Protein AF-A0A9D4Z061-F1 (afdb_monomer)

Foldseek 3Di:
DDPVPDDPLLLVLLVVQVVCVVVVNHDDLQVSLQVSQVVVQVVVCVVVVHDDDRDRDDDPRSVVVSVSSVVSNVVVCVVCVVPPDDDALVVLLVVVCVVQVADPQLSVQLVVLLVLCVVPPPCECHPLQNSNLSSVLSSVVSCVVVVHDGPDPVVCVVVVDDPVSNVSSNVSSCVSVVD

InterPro domains:
  IPR006671 Cyclin, N-terminal [PF00134] (10-84)
  IPR036915 Cyclin-like superfamily [SSF47954] (10-85)
  IPR036915 Cyclin-like superfamily [SSF47954] (88-176)
  IPR043198 Cyclin/Cyclin-like subunit Ssn8 [PTHR10026] (10-176)

Solvent-accessible surface area (backbone atoms only — not comparable to full-atom values): 10161 Å² total; per-residue (Å²): 133,69,85,80,80,53,58,68,70,58,46,50,51,25,50,52,58,49,48,23,52,75,71,72,58,62,70,56,70,69,58,54,53,39,51,51,50,36,51,53,39,52,52,49,20,67,75,66,78,43,95,62,80,68,73,78,71,56,72,70,62,33,54,51,53,52,54,48,47,56,52,47,36,54,51,48,40,60,74,46,71,70,62,78,88,73,82,58,28,65,62,44,31,57,51,49,36,66,75,54,68,56,51,73,67,18,49,51,47,13,51,51,51,46,56,50,31,72,75,71,38,89,49,53,75,36,92,73,22,37,32,61,52,45,20,51,24,26,41,52,51,16,22,53,77,63,73,46,84,66,74,58,85,68,54,55,48,82,75,74,46,51,70,64,51,42,49,55,38,36,49,59,57,33,57,74,72,76,100

Sequence (179 aa):
MKTADLAPDRLASACIFLACKVEEAAVRTNDMLNAVATHSALLQARLSSSSCTPSLLVGDTYQACKRQLIQDEQLLLRHLHFDLAVDQAHRHLYALARCWGVTCEALRVAVCLLNDAVCYCPAYGGTAMPPATAAAAALHIGAQLCKQTVQPWGWWRATGIADESMRSSCSALLELIGA

Mean predicted aligned error: 5.75 Å

Organism: Chlorella vulgaris (NCBI:txid3077)

Radius of gyration: 20.33 Å; Cα contacts (8 Å, |Δi|>4): 169; chains: 1; bounding box: 45×40×57 Å

pLDDT: mean 90.48, std 9.2, range [43.22, 97.38]

Structure (mmCIF, N/CA/C/O backbone):
data_AF-A0A9D4Z061-F1
#
_entry.id   AF-A0A9D4Z061-F1
#
loop_
_atom_site.group_PDB
_atom_site.id
_atom_site.type_symbol
_atom_site.label_atom_id
_atom_site.label_alt_id
_atom_site.label_comp_id
_atom_site.label_asym_id
_atom_site.label_entity_id
_atom_site.label_seq_id
_atom_site.pdbx_PDB_ins_code
_atom_site.Cartn_x
_atom_site.Cartn_y
_atom_site.Cartn_z
_atom_site.occupancy
_atom_site.B_iso_or_equiv
_atom_site.auth_seq_id
_atom_site.auth_comp_id
_atom_site.auth_asym_id
_atom_site.auth_atom_id
_atom_site.pdbx_PDB_model_num
ATOM 1 N N . MET A 1 1 ? -25.194 -7.492 2.673 1.00 45.00 1 MET A N 1
ATOM 2 C CA . MET A 1 1 ? -24.895 -6.420 3.648 1.00 45.00 1 MET A CA 1
ATOM 3 C C . MET A 1 1 ? -23.805 -5.567 3.039 1.00 45.00 1 MET A C 1
ATOM 5 O O . MET A 1 1 ? -22.858 -6.135 2.517 1.00 45.00 1 MET A O 1
ATOM 9 N N . LYS A 1 2 ? -23.998 -4.249 2.964 1.00 43.22 2 LYS A N 1
ATOM 10 C CA . LYS A 1 2 ? -23.012 -3.343 2.368 1.00 43.22 2 LYS A CA 1
ATOM 11 C C . LYS A 1 2 ? -21.880 -3.158 3.383 1.00 43.22 2 LYS A C 1
ATOM 13 O O . LYS A 1 2 ? -22.159 -2.967 4.558 1.00 43.22 2 LYS A O 1
ATOM 18 N N . THR A 1 3 ? -20.633 -3.091 2.932 1.00 50.31 3 THR A N 1
ATOM 19 C CA . THR A 1 3 ? -19.475 -2.585 3.702 1.00 50.31 3 THR A CA 1
ATOM 20 C C . THR A 1 3 ? -19.675 -1.157 4.254 1.00 50.31 3 THR A C 1
ATOM 22 O O . THR A 1 3 ? -18.825 -0.648 4.974 1.00 50.31 3 THR A O 1
ATOM 25 N N . ALA A 1 4 ? -20.819 -0.532 3.953 1.00 51.38 4 ALA A N 1
ATOM 26 C CA . ALA A 1 4 ? -21.267 0.783 4.390 1.00 51.38 4 ALA A CA 1
ATOM 27 C C . ALA A 1 4 ? -21.648 0.902 5.883 1.00 51.38 4 ALA A C 1
ATOM 29 O O . ALA A 1 4 ? -21.919 2.014 6.322 1.00 51.38 4 ALA A O 1
ATOM 30 N N . ASP A 1 5 ? -21.669 -0.185 6.664 1.00 65.06 5 ASP A N 1
ATOM 31 C CA . ASP A 1 5 ? -22.109 -0.126 8.074 1.00 65.06 5 ASP A CA 1
ATOM 32 C C . ASP A 1 5 ? -20.965 0.114 9.085 1.00 65.06 5 ASP A C 1
ATOM 34 O O . ASP A 1 5 ? -21.213 0.317 10.277 1.00 65.06 5 ASP A O 1
ATOM 38 N N . LEU A 1 6 ? -19.703 0.108 8.641 1.00 73.06 6 LEU A N 1
ATOM 39 C CA . LEU A 1 6 ? -18.536 0.349 9.495 1.00 73.06 6 LEU A CA 1
ATOM 40 C C . LEU A 1 6 ? -18.013 1.773 9.290 1.00 73.06 6 LEU A C 1
ATOM 42 O O . LEU A 1 6 ? -17.691 2.172 8.173 1.00 73.06 6 LEU A O 1
ATOM 46 N N . ALA A 1 7 ? -17.885 2.532 10.381 1.00 84.62 7 ALA A N 1
ATOM 47 C CA . ALA A 1 7 ? -17.191 3.818 10.353 1.00 84.62 7 ALA A CA 1
ATOM 48 C C . ALA A 1 7 ? -15.753 3.632 9.817 1.00 84.62 7 ALA A C 1
ATOM 50 O O . ALA A 1 7 ? -15.123 2.624 10.158 1.00 84.62 7 ALA A O 1
ATOM 51 N N . PRO A 1 8 ? -15.208 4.577 9.028 1.00 85.81 8 PRO A N 1
ATOM 52 C CA . PRO A 1 8 ? -13.918 4.409 8.350 1.00 85.81 8 PRO A CA 1
ATOM 53 C C . PRO A 1 8 ? -12.776 4.070 9.318 1.00 85.81 8 PRO A C 1
ATOM 55 O O . PRO A 1 8 ? -11.999 3.160 9.047 1.00 85.81 8 PRO A O 1
ATOM 58 N N . ASP A 1 9 ? -12.739 4.695 10.497 1.00 85.94 9 ASP A N 1
ATOM 59 C CA . ASP A 1 9 ? -11.721 4.428 11.525 1.00 85.94 9 ASP A CA 1
ATOM 60 C C . ASP A 1 9 ? -11.820 3.005 12.103 1.00 85.94 9 ASP A C 1
ATOM 62 O O . ASP A 1 9 ? -10.817 2.350 12.406 1.00 85.94 9 ASP A O 1
ATOM 66 N N . ARG A 1 10 ? -13.047 2.490 12.240 1.00 89.44 10 ARG A N 1
ATOM 67 C CA . ARG A 1 10 ? -13.299 1.118 12.699 1.00 89.44 10 ARG A CA 1
ATOM 68 C C . ARG A 1 10 ? -12.903 0.101 11.641 1.00 89.44 10 ARG A C 1
ATOM 70 O O . ARG A 1 10 ? -12.273 -0.899 11.970 1.00 89.44 10 ARG A O 1
ATOM 77 N N . LEU A 1 11 ? -13.212 0.381 10.378 1.00 91.94 11 LEU A N 1
ATOM 78 C CA . LEU A 1 11 ? -12.780 -0.461 9.270 1.00 91.94 11 LEU A CA 1
ATOM 79 C C . LEU A 1 11 ? -11.250 -0.485 9.175 1.00 91.94 11 LEU A C 1
ATOM 81 O O . LEU A 1 11 ? -10.664 -1.561 9.140 1.00 91.94 11 LEU A O 1
ATOM 85 N N . ALA A 1 12 ? -10.601 0.681 9.214 1.00 91.31 12 ALA A N 1
ATOM 86 C CA . ALA A 1 12 ? -9.146 0.793 9.166 1.00 91.31 12 ALA A CA 1
ATOM 87 C C . ALA A 1 12 ? -8.476 0.044 10.327 1.00 91.31 12 ALA A C 1
ATOM 89 O O . ALA A 1 12 ? -7.561 -0.745 10.102 1.00 91.31 12 ALA A O 1
ATOM 90 N N . SER A 1 13 ? -8.959 0.226 11.561 1.00 93.25 13 SER A N 1
ATOM 91 C CA . SER A 1 13 ? -8.411 -0.486 12.722 1.00 93.25 13 SER A CA 1
ATOM 92 C C . SER A 1 13 ? -8.588 -2.004 12.634 1.00 93.25 13 SER A C 1
ATOM 94 O O . SER A 1 13 ? -7.642 -2.733 12.930 1.00 93.25 13 SER A O 1
ATOM 96 N N . ALA A 1 14 ? -9.744 -2.492 12.172 1.00 95.12 14 ALA A N 1
ATOM 97 C CA . ALA A 1 14 ? -9.968 -3.917 11.939 1.00 95.12 14 ALA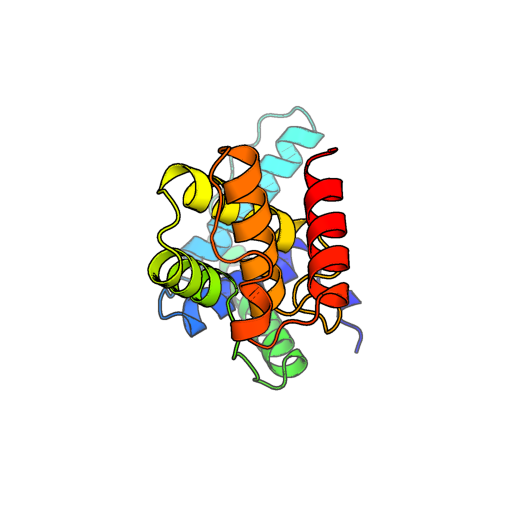 A CA 1
ATOM 98 C C . ALA A 1 14 ? -9.054 -4.471 10.831 1.00 95.12 14 ALA A C 1
ATOM 100 O O . ALA A 1 14 ? -8.458 -5.531 11.018 1.00 95.12 14 ALA A O 1
ATOM 101 N N . CYS A 1 15 ? -8.884 -3.741 9.721 1.00 94.81 15 CYS A N 1
ATOM 102 C CA . CYS A 1 15 ? -7.976 -4.110 8.633 1.00 94.81 15 CYS A CA 1
ATOM 103 C C . CYS A 1 15 ? -6.521 -4.195 9.103 1.00 94.81 15 CYS A C 1
ATOM 105 O O . CYS A 1 15 ? -5.868 -5.201 8.849 1.00 94.81 15 CYS A O 1
ATOM 107 N N . ILE A 1 16 ? -6.017 -3.185 9.824 1.00 94.88 16 ILE A N 1
ATOM 108 C CA . ILE A 1 16 ? -4.639 -3.189 10.340 1.00 94.88 16 ILE A CA 1
ATOM 109 C C . ILE A 1 16 ? -4.463 -4.318 11.360 1.00 94.88 16 ILE A C 1
ATOM 111 O O . ILE A 1 16 ? -3.488 -5.062 11.295 1.00 94.88 16 ILE A O 1
ATOM 115 N N . PHE A 1 17 ? -5.412 -4.488 12.286 1.00 96.00 17 PHE A N 1
ATOM 116 C CA . PHE A 1 17 ? -5.342 -5.544 13.296 1.00 96.00 17 PHE A CA 1
ATOM 117 C C . PHE A 1 17 ? -5.315 -6.944 12.671 1.00 96.00 17 PHE A C 1
ATOM 119 O O . PHE A 1 17 ? -4.522 -7.784 13.100 1.00 96.00 17 PHE A O 1
ATOM 126 N N . LEU A 1 18 ? -6.137 -7.180 11.645 1.00 95.75 18 LEU A N 1
ATOM 127 C CA . LEU A 1 18 ? -6.145 -8.431 10.896 1.00 95.75 18 LEU A CA 1
ATOM 128 C C . LEU A 1 18 ? -4.854 -8.613 10.084 1.00 95.75 18 LEU A C 1
ATOM 130 O O . LEU A 1 18 ? -4.237 -9.670 10.175 1.00 95.75 18 LEU A O 1
ATOM 134 N N . ALA A 1 19 ? -4.407 -7.589 9.352 1.00 95.06 19 ALA A N 1
ATOM 135 C CA . ALA A 1 19 ? -3.179 -7.636 8.556 1.00 95.06 19 ALA A CA 1
ATOM 136 C C . ALA A 1 19 ? -1.956 -7.978 9.419 1.00 95.06 19 ALA A C 1
ATOM 138 O O . ALA A 1 19 ? -1.174 -8.850 9.060 1.00 95.06 19 ALA A O 1
ATOM 139 N N . CYS A 1 20 ? -1.837 -7.390 10.614 1.00 95.25 20 CYS A N 1
ATOM 140 C CA . CYS A 1 20 ? -0.771 -7.731 11.556 1.00 95.25 20 CYS A CA 1
ATOM 141 C C . CYS A 1 20 ? -0.791 -9.207 11.982 1.00 95.25 20 CYS A C 1
ATOM 143 O O . CYS A 1 20 ? 0.266 -9.774 12.238 1.00 95.25 20 CYS A O 1
ATOM 145 N N . LYS A 1 21 ? -1.965 -9.844 12.086 1.00 94.56 21 LYS A N 1
ATOM 146 C CA . LYS A 1 21 ? -2.048 -11.284 12.383 1.00 94.56 21 LYS A CA 1
ATOM 147 C C . LYS A 1 21 ? -1.634 -12.135 11.186 1.00 94.56 21 LYS A C 1
ATOM 149 O O . LYS A 1 21 ? -0.950 -13.131 11.383 1.00 94.56 21 LYS A O 1
ATOM 154 N N . VAL A 1 22 ? -2.055 -11.746 9.982 1.00 94.75 22 VAL A N 1
ATOM 155 C CA . VAL A 1 22 ? -1.731 -12.448 8.729 1.00 94.75 22 VAL A CA 1
ATOM 156 C C . VAL A 1 22 ? -0.230 -12.412 8.450 1.00 94.75 22 VAL A C 1
ATOM 158 O O . VAL A 1 22 ? 0.348 -13.437 8.115 1.00 94.75 22 VAL A O 1
ATOM 161 N N . GLU A 1 23 ? 0.404 -11.261 8.660 1.00 93.69 23 GLU A N 1
ATOM 162 C CA . GLU A 1 23 ? 1.841 -11.042 8.435 1.00 93.69 23 GLU A CA 1
ATOM 163 C C . GLU A 1 23 ? 2.722 -11.503 9.616 1.00 93.69 23 GLU A C 1
ATOM 165 O O . GLU A 1 23 ? 3.895 -11.148 9.694 1.00 93.69 23 GLU A O 1
ATOM 170 N N . GLU A 1 24 ? 2.159 -12.234 10.586 1.00 93.19 24 GLU A N 1
ATOM 171 C CA . GLU A 1 24 ? 2.850 -12.705 11.802 1.00 93.19 24 GLU A CA 1
ATOM 172 C C . GLU A 1 24 ? 3.522 -11.589 12.640 1.00 93.19 24 GLU A C 1
ATOM 174 O O . GLU A 1 24 ? 4.347 -11.842 13.519 1.00 93.19 24 GLU A O 1
ATOM 179 N N . ALA A 1 25 ? 3.101 -10.339 12.444 1.00 93.06 25 ALA A N 1
ATOM 180 C CA . ALA A 1 25 ? 3.539 -9.143 13.161 1.00 93.06 25 ALA A CA 1
ATOM 181 C C . ALA A 1 25 ? 2.477 -8.682 14.179 1.00 93.06 25 ALA A C 1
ATOM 183 O O . ALA A 1 25 ? 2.146 -7.497 14.279 1.00 93.06 25 ALA A O 1
ATOM 184 N N . ALA A 1 26 ? 1.880 -9.637 14.900 1.00 87.88 26 ALA A N 1
ATOM 185 C CA . ALA A 1 26 ? 0.666 -9.410 15.678 1.00 87.88 26 ALA A CA 1
ATOM 186 C C . ALA A 1 26 ? 0.847 -8.343 16.775 1.00 87.88 26 ALA A C 1
ATOM 188 O O . ALA A 1 26 ? 1.726 -8.428 17.634 1.00 87.88 26 ALA A O 1
ATOM 189 N N . VAL A 1 27 ? -0.056 -7.361 16.782 1.00 91.75 27 VAL A N 1
ATOM 190 C CA . VAL A 1 27 ? -0.088 -6.273 17.768 1.00 91.75 27 VAL A CA 1
ATOM 191 C C . VAL A 1 27 ? -1.013 -6.648 18.925 1.00 91.75 27 VAL A C 1
ATOM 193 O O . VAL A 1 27 ? -2.059 -7.276 18.733 1.00 91.75 27 VAL A O 1
ATOM 196 N N . ARG A 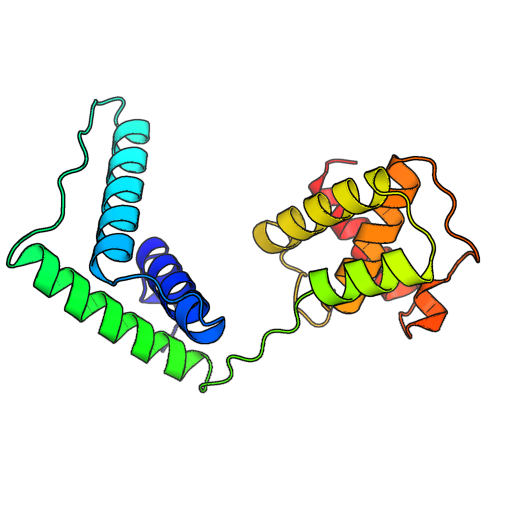1 28 ? -0.670 -6.241 20.154 1.00 93.75 28 ARG A N 1
ATOM 197 C CA . ARG A 1 28 ? -1.561 -6.432 21.306 1.00 93.75 28 ARG A CA 1
ATOM 198 C C . ARG A 1 28 ? -2.840 -5.624 21.105 1.00 93.75 28 ARG A C 1
ATOM 200 O O . ARG A 1 28 ? -2.794 -4.449 20.754 1.00 93.75 28 ARG A O 1
ATOM 207 N N . THR A 1 29 ? -3.987 -6.216 21.432 1.00 93.69 29 THR A N 1
ATOM 208 C CA . THR A 1 29 ? -5.290 -5.539 21.313 1.00 93.69 29 THR A CA 1
ATOM 209 C C . THR A 1 29 ? -5.328 -4.205 22.062 1.00 93.69 29 THR A C 1
ATOM 211 O O . THR A 1 29 ? -5.897 -3.242 21.562 1.00 93.69 29 THR A O 1
ATOM 214 N N . ASN A 1 30 ? -4.691 -4.128 23.234 1.00 93.69 30 ASN A N 1
ATOM 215 C CA . ASN A 1 30 ? -4.609 -2.893 24.009 1.00 93.69 30 ASN A CA 1
ATOM 216 C C . ASN A 1 30 ? -3.861 -1.774 23.274 1.00 93.69 30 ASN A C 1
ATOM 218 O O . ASN A 1 30 ? -4.313 -0.632 23.275 1.00 93.69 30 ASN A O 1
ATOM 222 N N . ASP A 1 31 ? -2.749 -2.104 22.623 1.00 93.44 31 ASP A N 1
ATOM 223 C CA . ASP A 1 31 ? -1.915 -1.122 21.930 1.00 93.44 31 ASP A CA 1
ATOM 224 C C . ASP A 1 31 ? -2.644 -0.605 20.685 1.00 93.44 31 ASP A C 1
ATOM 226 O O . ASP A 1 31 ? -2.703 0.601 20.463 1.00 93.44 31 ASP A O 1
ATOM 230 N N . MET A 1 32 ? -3.305 -1.503 19.943 1.00 93.31 32 MET A N 1
ATOM 231 C CA . MET A 1 32 ? -4.139 -1.138 18.795 1.00 93.31 32 MET A CA 1
ATOM 232 C C . MET A 1 32 ? -5.276 -0.187 19.191 1.00 93.31 32 MET A C 1
ATOM 234 O O . MET A 1 32 ? -5.441 0.876 18.599 1.00 93.31 32 MET A O 1
ATOM 238 N N . LEU A 1 33 ? -6.049 -0.539 20.223 1.00 93.62 33 LEU A N 1
ATOM 239 C CA . LEU A 1 33 ? -7.187 0.274 20.657 1.00 93.62 33 LEU A CA 1
ATOM 240 C C . LEU A 1 33 ? -6.751 1.654 21.162 1.00 93.62 33 LEU A C 1
ATOM 242 O O . LEU A 1 33 ? -7.385 2.655 20.829 1.00 93.62 33 LEU A O 1
ATOM 246 N N . ASN A 1 34 ? -5.659 1.727 21.928 1.00 92.88 34 ASN A N 1
ATOM 247 C CA . ASN A 1 34 ? -5.141 3.005 22.413 1.00 92.88 34 ASN A CA 1
ATOM 248 C C . ASN A 1 34 ? -4.518 3.848 21.295 1.00 92.88 34 ASN A C 1
ATOM 250 O O . ASN A 1 34 ? -4.658 5.071 21.327 1.00 92.88 34 ASN A O 1
ATOM 254 N N . ALA A 1 35 ? -3.886 3.233 20.290 1.00 92.06 35 ALA A N 1
ATOM 255 C CA . ALA A 1 35 ? -3.386 3.945 19.117 1.00 92.06 35 ALA A CA 1
ATOM 256 C C . ALA A 1 35 ? -4.533 4.597 18.329 1.00 92.06 35 ALA A C 1
ATOM 258 O O . ALA A 1 35 ? -4.457 5.781 18.000 1.00 92.06 35 ALA A O 1
ATOM 259 N N . VAL A 1 36 ? -5.627 3.864 18.101 1.00 91.12 36 VAL A N 1
ATOM 260 C CA . VAL A 1 36 ? -6.824 4.382 17.415 1.00 91.12 36 VAL A CA 1
ATOM 261 C C . VAL A 1 36 ? -7.492 5.491 18.229 1.00 91.12 36 VAL A C 1
ATOM 263 O O . VAL A 1 36 ? -7.781 6.558 17.689 1.00 91.12 36 VAL A O 1
ATOM 266 N N . ALA A 1 37 ? -7.687 5.286 19.536 1.00 89.94 37 ALA A N 1
ATOM 267 C CA . ALA A 1 37 ? -8.257 6.309 20.413 1.00 89.94 37 ALA A CA 1
ATOM 268 C C . ALA A 1 37 ? -7.401 7.585 20.414 1.00 89.94 37 ALA A C 1
ATOM 270 O O . ALA A 1 37 ? -7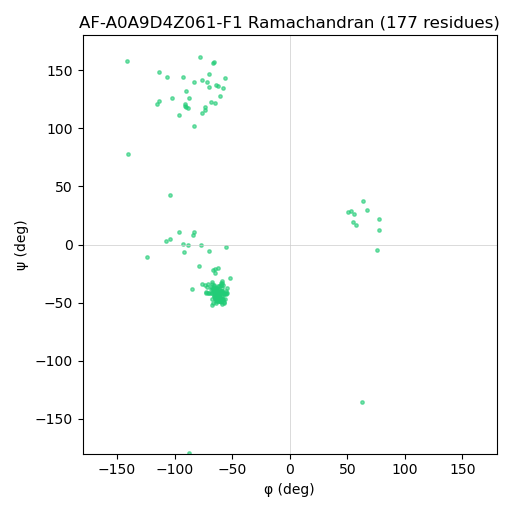.919 8.683 20.218 1.00 89.94 37 ALA A O 1
ATOM 271 N N . THR A 1 38 ? -6.080 7.438 20.523 1.00 90.75 38 THR A N 1
ATOM 272 C CA . THR A 1 38 ? -5.136 8.558 20.449 1.00 90.75 38 THR A CA 1
ATOM 273 C C . THR A 1 38 ? -5.225 9.277 19.107 1.00 90.75 38 THR A C 1
ATOM 275 O O . THR A 1 38 ? -5.298 10.504 19.074 1.00 90.75 38 THR A O 1
ATOM 278 N N . HIS A 1 39 ? -5.273 8.538 17.997 1.00 89.31 39 HIS A N 1
ATOM 279 C CA . HIS A 1 39 ? -5.410 9.124 16.668 1.00 89.31 39 HIS A CA 1
ATOM 280 C C . HIS A 1 39 ? -6.712 9.922 16.525 1.00 89.31 39 HIS A C 1
ATOM 282 O O . HIS A 1 39 ? -6.672 11.079 16.106 1.00 89.31 39 HIS A O 1
ATOM 288 N N . SER A 1 40 ? -7.845 9.354 16.950 1.00 87.19 40 SER A N 1
ATOM 289 C CA . SER A 1 40 ? -9.144 10.036 16.910 1.00 87.19 40 SER A CA 1
ATOM 290 C C . SER A 1 40 ? -9.170 11.308 17.767 1.00 87.19 40 SER A C 1
ATOM 292 O O . SER A 1 40 ? -9.640 12.346 17.304 1.00 87.19 40 SER A O 1
ATOM 294 N N . ALA A 1 41 ? -8.588 11.272 18.971 1.00 87.44 41 ALA A N 1
ATOM 295 C CA . ALA A 1 41 ? -8.497 12.429 19.856 1.00 87.44 41 ALA A CA 1
ATOM 296 C C . ALA A 1 41 ? -7.636 13.544 19.243 1.00 87.44 41 ALA A C 1
ATOM 298 O O . ALA A 1 41 ? -8.010 14.716 19.280 1.00 87.44 41 ALA A O 1
ATOM 299 N N . LEU A 1 42 ? -6.507 13.185 18.623 1.00 87.94 42 LEU A N 1
ATOM 300 C CA . LEU A 1 42 ? -5.634 14.136 17.933 1.00 87.94 42 LEU A CA 1
ATOM 301 C C . LEU A 1 42 ? -6.305 14.757 16.702 1.00 87.94 42 LEU A C 1
ATOM 303 O O . LEU A 1 42 ? -6.137 15.952 16.459 1.00 87.94 42 LEU A O 1
ATOM 307 N N . LEU A 1 43 ? -7.067 13.979 15.929 1.00 86.00 43 LEU A N 1
ATOM 308 C CA . LEU A 1 43 ? -7.836 14.504 14.798 1.00 86.00 43 LEU A CA 1
ATOM 309 C C . LEU A 1 43 ? -8.916 15.481 15.263 1.00 86.00 43 LEU A C 1
ATOM 311 O O . LEU A 1 43 ? -9.024 16.576 14.714 1.00 86.00 43 LEU A O 1
ATOM 315 N N . GLN A 1 44 ? -9.667 15.126 16.306 1.00 85.25 44 GLN A N 1
ATOM 316 C CA . GLN A 1 44 ? -10.679 16.008 16.885 1.00 85.25 44 GLN A CA 1
ATOM 317 C C . GLN A 1 44 ? -10.057 17.311 17.394 1.00 85.25 44 GLN A C 1
ATOM 319 O O . GLN A 1 44 ? -10.524 18.379 17.016 1.00 85.25 44 GLN A O 1
ATOM 324 N N . ALA A 1 45 ? -8.953 17.232 18.142 1.00 85.88 45 ALA A N 1
ATOM 325 C CA . ALA A 1 45 ? -8.215 18.393 18.643 1.00 85.88 45 ALA A CA 1
ATOM 326 C C . ALA A 1 45 ? -7.778 19.359 17.531 1.00 85.88 45 ALA A C 1
ATOM 328 O O . ALA A 1 45 ? -7.884 20.578 17.677 1.00 85.88 45 ALA A O 1
ATOM 329 N N . ARG A 1 46 ? -7.309 18.818 16.397 1.00 84.75 46 ARG A N 1
ATOM 330 C CA . ARG A 1 46 ? -6.933 19.616 15.219 1.00 84.75 46 ARG A CA 1
ATOM 331 C C . ARG A 1 46 ? -8.129 20.347 14.615 1.00 84.75 46 ARG A C 1
ATOM 333 O O . ARG A 1 46 ? -7.975 21.488 14.193 1.00 84.75 46 ARG A O 1
ATOM 340 N N . LEU A 1 47 ? -9.300 19.712 14.585 1.00 85.06 47 LEU A N 1
ATOM 341 C CA . LEU A 1 47 ? -10.525 20.294 14.028 1.00 85.06 47 LEU A CA 1
ATOM 342 C C . LEU A 1 47 ? -11.153 21.334 14.965 1.00 85.06 47 LEU A C 1
ATOM 344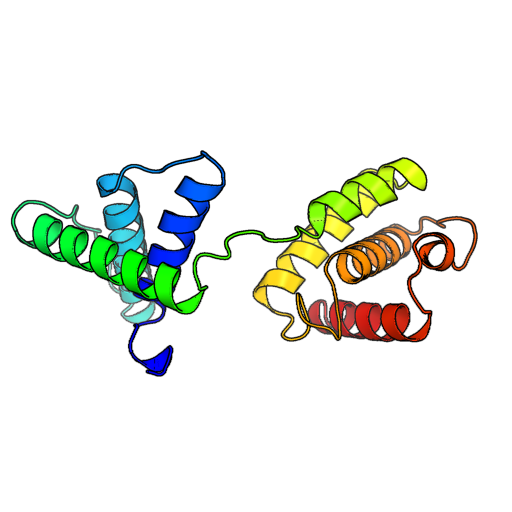 O O . LEU A 1 47 ? -11.708 22.322 14.494 1.00 85.06 47 LEU A O 1
ATOM 348 N N . SER A 1 48 ? -11.052 21.138 16.281 1.00 84.31 48 SER A N 1
ATOM 349 C CA . SER A 1 48 ? -11.614 22.041 17.291 1.00 84.31 48 SER A CA 1
ATOM 350 C C . SER A 1 48 ? -10.641 23.109 17.792 1.00 84.31 48 SER A C 1
ATOM 352 O O . SER A 1 48 ? -11.017 23.908 18.649 1.00 84.31 48 SER A O 1
ATOM 354 N N . SER A 1 49 ? -9.400 23.158 17.285 1.00 78.12 49 SER A N 1
ATOM 355 C CA . SER A 1 49 ? -8.328 24.064 17.748 1.00 78.12 49 SER A CA 1
ATOM 356 C C . SER A 1 49 ? -8.107 24.044 19.271 1.00 78.12 49 SER A C 1
ATOM 358 O O . SER A 1 49 ? -7.673 25.028 19.868 1.00 78.12 49 SER A O 1
ATOM 360 N N . SER A 1 50 ? -8.419 22.918 19.915 1.00 74.25 50 SER A N 1
ATOM 361 C CA . SER A 1 50 ? -8.345 22.744 21.366 1.00 74.25 50 SER A CA 1
ATOM 362 C C . SER A 1 50 ? -7.264 21.733 21.727 1.00 74.25 50 SER A C 1
ATOM 364 O O . SER A 1 50 ? -6.992 20.795 20.980 1.00 74.25 50 SER A O 1
ATOM 366 N N . SER A 1 51 ? -6.622 21.909 22.882 1.00 70.00 51 SER A N 1
ATOM 367 C CA . SER A 1 51 ? -5.707 20.898 23.403 1.00 70.00 51 SER A CA 1
ATOM 368 C C . SER A 1 51 ? -6.518 19.708 23.924 1.00 70.00 51 SER A C 1
ATOM 370 O O . SER A 1 51 ? -7.325 19.837 24.841 1.00 70.00 51 SER A O 1
ATOM 372 N N . CYS A 1 52 ? -6.309 18.533 23.330 1.00 64.06 52 CYS A N 1
ATOM 373 C CA . CYS A 1 52 ? -6.842 17.272 23.836 1.00 64.06 52 CYS A CA 1
ATOM 374 C C . CYS A 1 52 ? -5.676 16.398 24.291 1.00 64.06 52 CYS A C 1
ATOM 376 O O . CYS A 1 52 ? -4.762 16.119 23.513 1.00 64.06 52 CYS A O 1
ATOM 378 N N . THR A 1 53 ? -5.699 15.971 25.550 1.00 70.19 53 THR A N 1
ATOM 379 C CA . THR A 1 53 ? -4.824 14.910 26.044 1.00 70.19 53 THR A CA 1
ATOM 380 C C . THR A 1 53 ? -5.521 13.569 25.815 1.00 70.19 53 THR A C 1
ATOM 382 O O . THR A 1 53 ? -6.601 13.348 26.367 1.00 70.19 53 THR A O 1
ATOM 385 N N . PRO A 1 54 ? -4.948 12.663 25.002 1.00 71.38 54 PRO A N 1
ATOM 386 C CA . PRO A 1 54 ? -5.552 11.359 24.773 1.00 71.38 54 PRO A CA 1
ATOM 387 C C . PRO A 1 54 ? -5.556 10.573 26.087 1.00 71.38 54 PRO A C 1
ATOM 389 O O . PRO A 1 54 ? -4.510 10.360 26.704 1.00 71.38 54 PRO A O 1
ATOM 392 N N . SER A 1 55 ? -6.740 10.165 26.538 1.00 77.69 55 SER A N 1
ATOM 393 C CA . SER A 1 55 ? -6.877 9.275 27.686 1.00 77.69 55 SER A CA 1
ATOM 394 C C . SER A 1 55 ? -6.699 7.825 27.244 1.00 77.69 55 SER A C 1
ATOM 396 O O . SER A 1 55 ? -7.170 7.412 26.184 1.00 77.69 55 SER A O 1
ATOM 398 N N . LEU A 1 56 ? -6.001 7.039 28.065 1.00 87.12 56 LEU A N 1
ATOM 399 C CA . LEU A 1 56 ? -5.877 5.602 27.841 1.00 87.12 56 LEU A CA 1
ATOM 400 C C . LEU A 1 56 ? -7.229 4.927 28.096 1.00 87.12 56 LEU A C 1
ATOM 402 O O . LEU A 1 56 ? -7.897 5.200 29.096 1.00 87.12 56 LEU A O 1
ATOM 406 N N . LEU A 1 57 ? -7.611 4.014 27.208 1.00 90.56 57 LEU A N 1
ATOM 407 C CA . LEU A 1 57 ? -8.797 3.185 27.367 1.00 90.56 57 LEU A CA 1
ATOM 408 C C . LEU A 1 57 ? -8.582 2.200 28.519 1.00 90.56 57 LEU A C 1
ATOM 410 O O . LEU A 1 57 ? -7.661 1.384 28.494 1.00 90.56 57 LEU A O 1
ATOM 414 N N . VAL A 1 58 ? -9.466 2.246 29.514 1.00 91.94 58 VAL A N 1
ATOM 415 C CA . VAL A 1 58 ? -9.414 1.394 30.710 1.00 91.94 58 VAL A CA 1
ATOM 416 C C . VAL A 1 58 ? -10.814 0.951 31.133 1.00 91.94 58 VAL A C 1
ATOM 418 O O . VAL A 1 58 ? -11.809 1.590 30.801 1.00 91.94 58 VAL A O 1
ATOM 421 N N . GLY A 1 59 ? -10.902 -0.151 31.881 1.00 93.50 59 GLY A N 1
ATOM 422 C CA . GLY A 1 59 ? -12.165 -0.628 32.454 1.00 93.50 59 GLY A CA 1
ATOM 423 C C . GLY A 1 59 ? -13.211 -1.013 31.403 1.00 93.50 59 GLY A C 1
ATOM 424 O O . GLY A 1 59 ? -12.906 -1.693 30.419 1.00 93.50 59 GLY A O 1
ATOM 4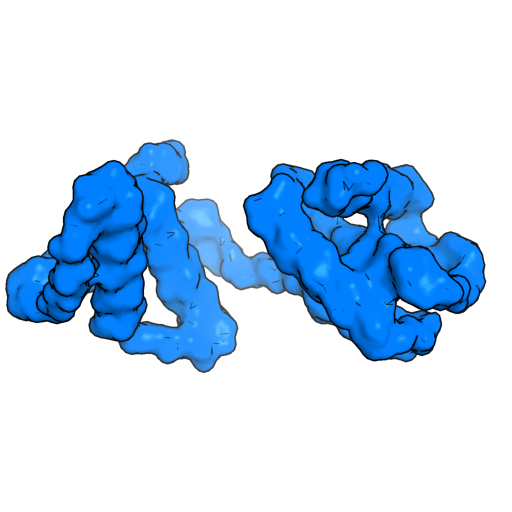25 N N . ASP A 1 60 ? -14.456 -0.592 31.621 1.00 95.12 60 ASP A N 1
ATOM 426 C CA . ASP A 1 60 ? -15.601 -1.008 30.805 1.00 95.12 60 ASP A CA 1
ATOM 427 C C . ASP A 1 60 ? -15.549 -0.483 29.369 1.00 95.12 60 ASP A C 1
ATOM 429 O O . ASP A 1 60 ? -15.950 -1.193 28.442 1.00 95.12 60 ASP A O 1
ATOM 433 N N . THR A 1 61 ? -15.003 0.720 29.159 1.00 91.81 61 THR A N 1
ATOM 434 C CA . THR A 1 61 ? -14.851 1.305 27.818 1.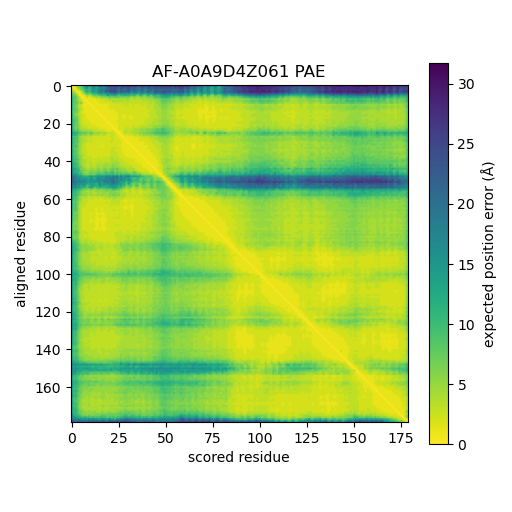00 91.81 61 THR A CA 1
ATOM 435 C C . THR A 1 61 ? -13.864 0.495 26.989 1.00 91.81 61 THR A C 1
ATOM 437 O O . THR A 1 61 ? -14.173 0.121 25.859 1.00 91.81 61 THR A O 1
ATOM 440 N N . TYR A 1 62 ? -12.730 0.107 27.580 1.00 94.81 62 TYR A N 1
ATOM 441 C CA . TYR A 1 62 ? -11.780 -0.808 26.951 1.00 94.81 62 TYR A CA 1
ATOM 442 C C . TYR A 1 62 ? -12.436 -2.145 26.585 1.00 94.81 62 TYR A C 1
ATOM 444 O O . TYR A 1 62 ? -12.285 -2.619 25.459 1.00 94.81 62 TYR A O 1
ATOM 452 N N . GLN A 1 63 ? -13.198 -2.749 27.502 1.00 96.25 63 GLN A N 1
ATOM 453 C CA . GLN A 1 63 ? -13.863 -4.028 27.232 1.00 96.25 63 GLN A CA 1
ATOM 454 C C . GLN A 1 63 ? -14.912 -3.913 26.119 1.00 96.25 63 GLN A C 1
ATOM 456 O O . GLN A 1 63 ? -15.040 -4.825 25.300 1.00 96.25 63 GLN A O 1
ATOM 461 N N . ALA A 1 64 ? -15.644 -2.798 26.056 1.00 95.12 64 ALA A N 1
ATOM 462 C CA . ALA A 1 64 ? -16.585 -2.523 24.977 1.00 95.12 64 ALA A CA 1
ATOM 463 C C . ALA A 1 64 ? -15.869 -2.379 23.625 1.00 95.12 64 ALA A C 1
ATOM 465 O O . ALA A 1 64 ? -16.217 -3.091 22.682 1.00 95.12 64 ALA A O 1
ATOM 466 N N . CYS A 1 65 ? -14.821 -1.552 23.548 1.00 93.81 65 CYS A N 1
ATOM 467 C CA . CYS A 1 65 ? -14.018 -1.373 22.336 1.00 93.81 65 CYS A CA 1
ATOM 468 C C . CYS A 1 65 ? -13.358 -2.681 21.880 1.00 93.81 65 CYS A C 1
ATOM 470 O O . CYS A 1 65 ? -13.356 -2.994 20.692 1.00 93.81 65 CYS A O 1
ATOM 472 N N . LYS A 1 66 ? -12.861 -3.494 22.819 1.00 95.88 66 LYS A N 1
ATOM 473 C CA . LYS A 1 66 ? -12.303 -4.820 22.534 1.00 95.88 66 LYS A CA 1
ATOM 474 C C . LYS A 1 66 ? -13.334 -5.753 21.908 1.00 95.88 66 LYS A C 1
ATOM 476 O O . LYS A 1 66 ? -13.034 -6.392 20.902 1.00 95.88 66 LYS A O 1
ATOM 481 N N . ARG A 1 67 ? -14.536 -5.850 22.489 1.00 96.38 67 ARG A N 1
ATOM 482 C CA . ARG A 1 67 ? -15.620 -6.664 21.915 1.00 96.38 67 ARG A CA 1
ATOM 483 C C . ARG A 1 67 ? -15.972 -6.188 20.509 1.00 96.38 67 ARG A C 1
ATOM 485 O O . ARG A 1 67 ? -16.136 -7.026 19.628 1.00 96.38 67 ARG A O 1
ATOM 492 N N . GLN A 1 68 ? -16.026 -4.873 20.301 1.00 94.44 68 GLN A N 1
ATOM 493 C CA . GLN A 1 68 ? -16.339 -4.306 18.996 1.00 94.44 68 GLN A CA 1
ATOM 494 C C . GLN A 1 68 ? -15.269 -4.628 17.949 1.00 94.44 68 GLN A C 1
ATOM 496 O O . GLN A 1 68 ? -15.615 -5.094 16.872 1.00 94.44 68 GLN A O 1
ATOM 501 N N . LEU A 1 69 ? -13.982 -4.469 18.274 1.00 95.25 69 LEU A N 1
ATOM 502 C CA . LEU A 1 69 ? -12.886 -4.788 17.353 1.00 95.25 69 LEU A CA 1
ATOM 503 C C . LEU A 1 69 ? -12.918 -6.260 16.913 1.00 95.25 69 LEU A C 1
ATOM 505 O O . LEU A 1 69 ? -12.723 -6.555 15.739 1.00 95.25 69 LEU A O 1
ATOM 509 N N . ILE A 1 70 ? -13.205 -7.182 17.838 1.00 94.94 70 ILE A N 1
ATOM 510 C CA . ILE A 1 70 ? -13.319 -8.616 17.525 1.00 94.94 70 ILE A CA 1
ATOM 511 C C . ILE A 1 70 ? -14.520 -8.886 16.607 1.00 94.94 70 ILE A C 1
ATOM 513 O O . ILE A 1 70 ? -14.427 -9.703 15.692 1.00 94.94 70 ILE A O 1
ATOM 517 N N . GLN A 1 71 ? -15.652 -8.215 16.833 1.00 95.69 71 GLN A N 1
ATOM 518 C CA . GLN A 1 71 ? -16.815 -8.331 15.949 1.00 95.69 71 GLN A CA 1
ATOM 519 C C . GLN A 1 71 ? -16.512 -7.785 14.549 1.00 95.69 71 GLN A C 1
ATOM 521 O O . GLN A 1 71 ? -16.848 -8.434 13.559 1.00 95.69 71 GLN A O 1
ATOM 526 N N . ASP A 1 72 ? -15.843 -6.636 14.467 1.00 94.88 72 ASP A N 1
ATOM 527 C CA . ASP A 1 72 ? -15.480 -5.982 13.208 1.00 94.88 72 ASP A CA 1
ATOM 528 C C . ASP A 1 72 ? -14.491 -6.840 12.410 1.00 94.88 72 ASP A C 1
ATOM 530 O O . ASP A 1 72 ? -14.676 -7.039 11.211 1.00 94.88 72 ASP A O 1
ATOM 534 N N . GLU A 1 73 ? -13.509 -7.447 13.082 1.00 95.19 73 GLU A N 1
ATOM 535 C CA . GLU A 1 73 ? -12.600 -8.431 12.488 1.00 95.19 73 GLU A CA 1
ATOM 536 C C . GLU A 1 73 ? -13.359 -9.633 11.903 1.00 95.19 73 GLU A C 1
ATOM 538 O O . GLU A 1 73 ? -13.124 -10.025 10.761 1.00 95.19 73 GLU A O 1
ATOM 543 N N . GLN A 1 74 ? -14.303 -10.218 12.649 1.00 95.31 74 GLN A N 1
ATOM 544 C CA . GLN A 1 74 ? -15.098 -11.349 12.154 1.00 95.31 74 GLN A CA 1
ATOM 545 C C . GLN A 1 74 ? -15.959 -10.971 10.946 1.00 95.31 74 GLN A C 1
ATOM 547 O O . GLN A 1 74 ? -16.147 -11.784 10.038 1.00 95.31 74 GLN A O 1
ATOM 552 N N . LEU A 1 75 ? -16.509 -9.755 10.935 1.00 94.44 75 LEU A N 1
ATOM 553 C CA . LEU A 1 75 ? -17.251 -9.239 9.791 1.00 94.44 75 LEU A CA 1
ATOM 554 C C . LEU A 1 75 ? -16.334 -9.058 8.582 1.00 94.44 75 LEU A C 1
ATOM 556 O O . LEU A 1 75 ? -16.713 -9.483 7.491 1.00 94.44 75 LEU A O 1
ATOM 560 N N . LEU A 1 76 ? -15.141 -8.494 8.772 1.00 94.56 76 LEU A N 1
ATOM 561 C CA . LEU A 1 76 ? -14.147 -8.317 7.716 1.00 94.56 76 LEU A CA 1
ATOM 562 C C . LEU A 1 76 ? -13.735 -9.662 7.107 1.00 94.56 76 LEU A C 1
ATOM 564 O O . LEU A 1 76 ? -13.826 -9.832 5.895 1.00 94.56 76 LEU A O 1
ATOM 568 N N . LEU A 1 77 ? -13.395 -10.650 7.938 1.00 95.94 77 LEU A N 1
ATOM 569 C CA . LEU A 1 77 ? -13.043 -12.003 7.493 1.00 95.94 77 LEU A CA 1
ATOM 570 C C . LEU A 1 77 ? -14.136 -12.645 6.629 1.00 95.94 77 LEU A C 1
ATOM 572 O O . LEU A 1 77 ? -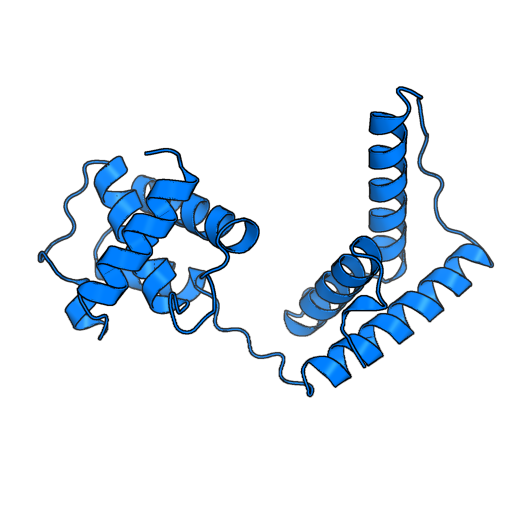13.844 -13.239 5.594 1.00 95.94 77 LEU A O 1
ATOM 576 N N . ARG A 1 78 ? -15.407 -12.495 7.023 1.00 95.56 78 ARG A N 1
ATOM 577 C CA . ARG A 1 78 ? -16.548 -13.005 6.245 1.00 95.56 78 ARG A CA 1
ATOM 578 C C . ARG A 1 78 ? -16.711 -12.284 4.909 1.00 95.56 78 ARG A C 1
ATOM 580 O O . ARG A 1 78 ? -17.052 -12.938 3.931 1.00 95.56 78 ARG A O 1
ATOM 587 N N . HIS A 1 79 ? -16.477 -10.971 4.865 1.00 92.19 79 HIS A N 1
ATOM 588 C CA . HIS A 1 79 ? -16.540 -10.194 3.620 1.00 92.19 79 HIS A CA 1
ATOM 589 C C . HIS A 1 79 ? -15.412 -10.553 2.657 1.00 92.19 79 HIS A C 1
ATOM 591 O O . HIS A 1 79 ? -15.637 -10.606 1.455 1.00 92.19 79 HIS A O 1
ATOM 597 N N . LEU A 1 80 ? -14.224 -10.835 3.187 1.00 92.81 80 LEU A N 1
ATOM 598 C CA . LEU A 1 80 ? -13.086 -11.304 2.402 1.00 92.81 80 LEU A CA 1
ATOM 599 C C . LEU A 1 80 ? -13.202 -12.786 2.025 1.00 92.81 80 LEU A C 1
ATOM 601 O O . LEU A 1 80 ? -12.306 -13.318 1.389 1.00 92.81 80 LEU A O 1
ATOM 605 N N . HIS A 1 81 ? -14.269 -13.482 2.436 1.00 95.38 81 HIS A N 1
ATOM 606 C CA . HIS A 1 81 ? -14.406 -14.932 2.270 1.00 95.38 81 HIS A CA 1
ATOM 607 C C . HIS A 1 81 ? -13.210 -15.726 2.822 1.00 95.38 81 HIS A C 1
ATOM 609 O O . HIS A 1 81 ? -12.920 -16.820 2.347 1.00 95.38 81 HIS A O 1
ATOM 615 N N . PHE A 1 82 ? -12.540 -15.185 3.847 1.00 94.75 82 PHE A N 1
ATOM 616 C CA . PHE A 1 82 ? -11.281 -15.700 4.393 1.00 94.75 82 PHE A CA 1
ATOM 617 C C . PHE A 1 82 ? -10.137 -15.803 3.366 1.00 94.75 82 PHE A C 1
ATOM 619 O O . PHE A 1 82 ? -9.134 -16.459 3.643 1.00 94.75 82 PHE A O 1
ATOM 626 N N . ASP A 1 83 ? -10.250 -15.131 2.219 1.00 95.00 83 ASP A N 1
ATOM 627 C CA . ASP A 1 83 ? -9.145 -14.941 1.292 1.00 95.00 83 ASP A CA 1
ATOM 628 C C . ASP A 1 83 ? -8.297 -13.755 1.760 1.00 95.00 83 ASP A C 1
ATOM 630 O O . ASP A 1 83 ? -8.681 -12.589 1.654 1.00 95.00 83 ASP A O 1
ATOM 634 N N . LEU A 1 84 ? -7.167 -14.084 2.380 1.00 93.00 84 LEU A N 1
ATOM 635 C CA . LEU A 1 84 ? -6.224 -13.126 2.958 1.00 93.00 84 LEU A CA 1
ATOM 636 C C . LEU A 1 84 ? -4.945 -13.020 2.124 1.00 93.00 84 LEU A C 1
ATOM 638 O O . LEU A 1 84 ? -4.011 -12.326 2.520 1.00 93.00 84 LEU A O 1
ATOM 642 N N . ALA A 1 85 ? -4.880 -13.725 0.991 1.00 90.81 85 ALA A N 1
ATOM 643 C CA . ALA A 1 85 ? -3.727 -13.681 0.116 1.00 90.81 85 ALA A CA 1
ATOM 644 C C . ALA A 1 85 ? -3.709 -12.344 -0.634 1.00 90.81 85 ALA A C 1
ATOM 646 O O . ALA A 1 85 ? -4.582 -12.053 -1.447 1.00 90.81 85 ALA A O 1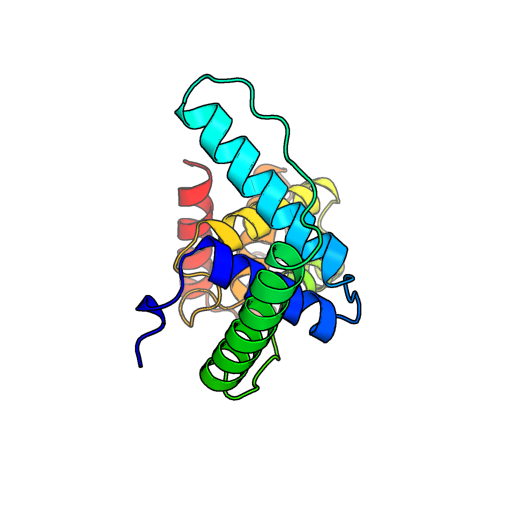
ATOM 647 N N . VAL A 1 86 ? -2.685 -11.533 -0.376 1.00 89.44 86 VAL A N 1
ATOM 648 C CA . VAL A 1 86 ? -2.481 -10.260 -1.070 1.00 89.44 86 VAL A CA 1
ATOM 649 C C . VAL A 1 86 ? -1.190 -10.338 -1.871 1.00 89.44 86 VAL A C 1
ATOM 651 O O . VAL A 1 86 ? -0.111 -10.545 -1.316 1.00 89.44 86 VAL A O 1
ATOM 654 N N . ASP A 1 87 ? -1.288 -10.157 -3.188 1.00 91.38 87 ASP A N 1
ATOM 655 C CA . ASP A 1 87 ? -0.103 -9.996 -4.027 1.00 91.38 87 ASP A CA 1
ATOM 656 C C . ASP A 1 87 ? 0.469 -8.583 -3.843 1.00 91.38 87 ASP A C 1
ATOM 658 O O . ASP A 1 87 ? -0.161 -7.578 -4.181 1.00 91.38 87 ASP A O 1
ATOM 662 N N . GLN A 1 88 ? 1.664 -8.502 -3.260 1.00 91.00 88 GLN A N 1
ATOM 663 C CA . GLN A 1 88 ? 2.300 -7.237 -2.909 1.00 91.00 88 GLN A CA 1
ATOM 664 C C . GLN A 1 88 ? 3.176 -6.727 -4.059 1.00 91.00 88 GLN A C 1
ATOM 666 O O . GLN A 1 88 ? 4.168 -7.357 -4.437 1.00 91.00 88 GLN A O 1
ATOM 671 N N . ALA A 1 89 ? 2.875 -5.530 -4.566 1.00 95.19 89 ALA A N 1
ATOM 672 C CA . ALA A 1 89 ? 3.626 -4.911 -5.659 1.00 95.19 89 ALA A CA 1
ATOM 673 C C . ALA A 1 89 ? 5.119 -4.715 -5.319 1.00 95.19 89 ALA A C 1
ATOM 675 O O . ALA A 1 89 ? 5.981 -4.877 -6.186 1.00 95.19 89 ALA A O 1
ATOM 676 N N . HIS A 1 90 ? 5.462 -4.457 -4.050 1.00 95.56 90 HIS A N 1
ATOM 677 C CA . HIS A 1 90 ? 6.853 -4.298 -3.606 1.00 95.56 90 HIS A CA 1
ATOM 678 C C . HIS A 1 90 ? 7.708 -5.540 -3.874 1.00 95.56 90 HIS A C 1
ATOM 680 O O . HIS A 1 90 ? 8.875 -5.406 -4.240 1.00 95.56 90 HIS A O 1
ATOM 686 N N . ARG A 1 91 ? 7.137 -6.748 -3.776 1.00 95.00 91 ARG A N 1
ATOM 687 C CA . ARG A 1 91 ? 7.849 -7.994 -4.098 1.00 95.00 91 ARG A CA 1
ATOM 688 C C . ARG A 1 91 ? 8.323 -7.999 -5.550 1.00 95.00 91 ARG A C 1
ATOM 690 O O . ARG A 1 91 ? 9.485 -8.312 -5.820 1.00 95.00 91 ARG A O 1
ATOM 697 N N . HIS A 1 92 ? 7.437 -7.623 -6.471 1.00 95.81 92 HIS A N 1
ATOM 698 C CA . HIS A 1 92 ? 7.754 -7.499 -7.894 1.00 95.81 92 HIS A CA 1
ATOM 699 C C . HIS A 1 92 ? 8.770 -6.384 -8.127 1.00 95.81 92 HIS A C 1
ATOM 701 O O . HIS A 1 92 ? 9.742 -6.584 -8.849 1.00 95.81 92 HIS A O 1
ATOM 707 N N . LEU A 1 93 ? 8.607 -5.243 -7.455 1.00 96.88 93 LEU A N 1
ATOM 708 C CA . LEU A 1 93 ? 9.498 -4.092 -7.592 1.00 96.88 93 LEU A CA 1
ATOM 709 C C . LEU A 1 93 ? 10.955 -4.447 -7.271 1.00 96.88 93 LEU A C 1
ATOM 711 O O . LEU A 1 93 ? 11.844 -4.173 -8.078 1.00 96.88 93 LEU A O 1
ATOM 715 N N . TYR A 1 94 ? 11.208 -5.093 -6.130 1.00 96.62 94 TYR A N 1
ATOM 716 C CA . TYR A 1 94 ? 12.565 -5.488 -5.740 1.00 96.62 94 TYR A CA 1
ATOM 717 C C . TYR A 1 94 ? 13.157 -6.554 -6.669 1.00 96.62 94 TYR A C 1
ATOM 719 O O . TYR A 1 94 ? 14.349 -6.500 -6.983 1.00 96.62 94 TYR A O 1
ATOM 727 N N . ALA A 1 95 ? 12.340 -7.499 -7.144 1.00 95.06 95 ALA A N 1
ATOM 728 C CA . ALA A 1 95 ? 12.781 -8.499 -8.112 1.00 95.06 95 ALA A CA 1
ATOM 729 C C . ALA A 1 95 ? 13.195 -7.842 -9.439 1.00 95.06 95 ALA A C 1
ATOM 731 O O . ALA A 1 95 ? 14.297 -8.085 -9.931 1.00 95.06 95 ALA A O 1
ATOM 732 N N . LEU A 1 96 ? 12.360 -6.946 -9.972 1.00 95.00 96 LEU A N 1
ATOM 733 C CA . LEU A 1 96 ? 12.633 -6.210 -11.205 1.00 95.00 96 LEU A CA 1
ATOM 734 C C . LEU A 1 96 ? 13.859 -5.307 -11.067 1.00 95.00 96 LEU A C 1
ATOM 736 O O . LEU A 1 96 ? 14.732 -5.331 -11.931 1.00 95.00 96 LEU A O 1
ATOM 740 N N . ALA A 1 97 ? 13.976 -4.562 -9.968 1.00 94.75 97 ALA A N 1
ATOM 741 C CA . ALA A 1 97 ? 15.126 -3.698 -9.721 1.00 94.75 97 ALA A CA 1
ATOM 742 C C . ALA A 1 97 ? 16.444 -4.486 -9.713 1.00 94.75 97 ALA A C 1
ATOM 744 O O . ALA A 1 97 ? 17.436 -4.035 -10.289 1.00 94.75 97 ALA A O 1
ATOM 745 N N . ARG A 1 98 ? 16.437 -5.691 -9.124 1.00 93.62 98 ARG A N 1
ATOM 746 C CA . ARG A 1 98 ? 17.589 -6.599 -9.129 1.00 93.62 98 ARG A CA 1
ATOM 747 C C . ARG A 1 98 ? 17.891 -7.148 -10.524 1.00 93.62 98 ARG A C 1
ATOM 749 O O . ARG A 1 98 ? 19.061 -7.222 -10.887 1.00 93.62 98 ARG A O 1
ATOM 756 N N . CYS A 1 99 ? 16.874 -7.530 -11.294 1.00 92.88 99 CYS A N 1
ATOM 757 C CA . CYS A 1 99 ? 17.049 -8.044 -12.656 1.00 92.88 99 CYS A CA 1
ATOM 758 C C . CYS A 1 99 ? 17.604 -6.988 -13.619 1.00 92.88 99 CYS A C 1
ATOM 760 O O . CYS A 1 99 ? 18.426 -7.313 -14.470 1.00 92.88 99 CYS A O 1
ATOM 762 N N . TRP A 1 100 ? 17.170 -5.736 -13.473 1.00 91.81 100 TRP A N 1
ATOM 763 C CA . TRP A 1 100 ? 17.455 -4.662 -14.426 1.00 91.81 100 TRP A CA 1
ATOM 764 C C . TRP A 1 100 ? 18.531 -3.670 -13.962 1.00 91.81 100 TRP A C 1
ATOM 766 O O . TRP A 1 100 ? 18.791 -2.685 -14.649 1.00 91.81 100 TRP A O 1
ATOM 776 N N . GLY A 1 101 ? 19.172 -3.918 -12.815 1.00 90.19 101 GLY A N 1
ATOM 777 C CA . GLY A 1 101 ? 20.301 -3.115 -12.333 1.00 90.19 101 GLY A CA 1
ATOM 778 C C . GLY A 1 101 ? 19.936 -1.659 -12.027 1.00 90.19 101 GLY A C 1
ATOM 779 O O . GLY A 1 101 ? 20.709 -0.743 -12.316 1.00 90.19 101 GLY A O 1
ATOM 780 N N . VAL A 1 102 ? 18.743 -1.426 -11.478 1.00 93.62 102 VAL A N 1
ATOM 781 C CA . VAL A 1 102 ? 18.275 -0.074 -11.142 1.00 93.62 102 VAL A CA 1
ATOM 782 C C . VAL A 1 102 ? 19.040 0.467 -9.930 1.00 93.62 102 VAL A C 1
ATOM 784 O O . VAL A 1 102 ? 19.321 -0.272 -8.985 1.00 93.62 102 VAL A O 1
ATOM 787 N N . THR A 1 103 ? 19.409 1.751 -9.952 1.00 95.00 103 THR A N 1
ATOM 788 C CA . THR A 1 103 ? 20.128 2.382 -8.838 1.00 95.00 103 THR A CA 1
ATOM 789 C C . THR A 1 103 ? 19.253 2.460 -7.589 1.00 95.00 103 THR A C 1
ATOM 791 O O . THR A 1 103 ? 18.022 2.499 -7.651 1.00 95.00 103 THR A O 1
ATOM 794 N N . CYS A 1 104 ? 19.889 2.542 -6.419 1.00 95.31 104 CYS A N 1
ATOM 795 C CA . CYS A 1 104 ? 19.174 2.702 -5.152 1.00 95.31 104 CYS A CA 1
ATOM 796 C C . CYS A 1 104 ? 18.303 3.969 -5.116 1.00 95.31 104 CYS A C 1
ATOM 798 O O . CYS A 1 104 ? 17.273 3.976 -4.449 1.00 95.31 104 CYS A O 1
ATOM 800 N N . GLU A 1 105 ? 18.705 5.034 -5.811 1.00 96.12 105 GLU A N 1
ATOM 801 C CA . GLU A 1 105 ? 17.948 6.287 -5.894 1.00 96.12 105 GLU A CA 1
ATOM 802 C C . GLU A 1 105 ? 16.641 6.089 -6.663 1.00 96.12 105 GLU A C 1
ATOM 804 O O . GLU A 1 105 ? 15.568 6.359 -6.125 1.00 96.12 105 GLU A O 1
ATOM 809 N N . ALA A 1 106 ? 16.722 5.511 -7.863 1.00 96.06 106 ALA A N 1
ATOM 810 C CA . ALA A 1 106 ? 15.556 5.201 -8.683 1.00 96.06 106 ALA A CA 1
ATOM 811 C C . ALA A 1 106 ? 14.615 4.204 -7.992 1.00 96.06 106 ALA A C 1
ATOM 813 O O . ALA A 1 106 ? 13.396 4.370 -8.035 1.00 96.06 106 ALA A O 1
ATOM 814 N N . LEU A 1 107 ? 15.165 3.209 -7.287 1.00 97.12 107 LEU A N 1
ATOM 815 C CA . LEU A 1 107 ? 14.375 2.270 -6.493 1.00 97.12 107 LEU A CA 1
ATOM 816 C C . LEU A 1 107 ? 13.631 2.965 -5.342 1.00 97.12 107 LEU A C 1
ATOM 818 O O . LEU A 1 107 ? 12.464 2.665 -5.113 1.00 97.12 107 LEU A O 1
ATOM 822 N N . ARG A 1 108 ? 14.265 3.902 -4.626 1.00 97.25 108 ARG A N 1
ATOM 823 C CA . ARG A 1 108 ? 13.599 4.663 -3.552 1.00 97.25 108 ARG A CA 1
ATOM 824 C C . ARG A 1 108 ? 12.447 5.502 -4.092 1.00 97.25 108 ARG A C 1
ATOM 826 O O . ARG A 1 108 ? 11.373 5.481 -3.500 1.00 97.25 108 ARG A O 1
ATOM 833 N N . VAL A 1 109 ? 12.650 6.180 -5.223 1.00 96.31 109 VAL A N 1
ATOM 834 C CA . VAL A 1 109 ? 11.580 6.932 -5.897 1.00 96.31 109 VAL A CA 1
ATOM 835 C C . VAL A 1 109 ? 10.439 5.994 -6.288 1.00 96.31 109 VAL A C 1
ATOM 837 O O . VAL A 1 109 ? 9.285 6.285 -5.989 1.00 96.31 109 VAL A O 1
ATOM 840 N N . ALA A 1 110 ? 10.753 4.836 -6.872 1.00 97.00 110 ALA A N 1
ATOM 841 C CA . ALA A 1 110 ? 9.752 3.843 -7.242 1.00 97.00 110 ALA A CA 1
ATOM 842 C C . ALA A 1 110 ? 8.957 3.315 -6.034 1.00 97.00 110 ALA A C 1
ATOM 844 O O . ALA A 1 110 ? 7.744 3.159 -6.131 1.00 97.00 110 ALA A O 1
ATOM 845 N N . VAL A 1 111 ? 9.606 3.083 -4.886 1.00 97.38 111 VAL A N 1
ATOM 846 C CA . VAL A 1 111 ? 8.921 2.685 -3.641 1.00 97.38 111 VAL A CA 1
ATOM 847 C C . VAL A 1 111 ? 7.964 3.779 -3.165 1.00 97.38 111 VAL A C 1
ATOM 849 O O . VAL A 1 111 ? 6.835 3.463 -2.798 1.00 97.38 111 VAL A O 1
ATOM 852 N N . CYS A 1 112 ? 8.379 5.050 -3.195 1.00 95.88 112 CYS A N 1
ATOM 853 C CA . CYS A 1 112 ? 7.502 6.165 -2.829 1.00 95.88 112 CYS A CA 1
ATOM 854 C C . CYS A 1 112 ? 6.275 6.238 -3.747 1.00 95.88 112 CYS A C 1
ATOM 856 O O . CYS A 1 112 ? 5.156 6.254 -3.247 1.00 95.88 112 CYS A O 1
ATOM 858 N N . LEU A 1 113 ? 6.478 6.167 -5.068 1.00 95.69 113 LEU A N 1
ATOM 859 C CA . LEU A 1 113 ? 5.384 6.154 -6.047 1.00 95.69 113 LEU A CA 1
ATOM 860 C C . LEU A 1 113 ? 4.400 5.007 -5.797 1.00 95.69 113 LEU A C 1
ATOM 862 O O . LEU A 1 113 ? 3.191 5.196 -5.884 1.00 95.69 113 LEU A O 1
ATOM 866 N N . LEU A 1 114 ? 4.906 3.816 -5.471 1.00 95.62 114 LEU A N 1
ATOM 867 C CA . LEU A 1 114 ? 4.067 2.655 -5.181 1.00 95.62 114 LEU A CA 1
ATOM 868 C C . LEU A 1 114 ? 3.254 2.844 -3.894 1.00 95.62 114 LEU A C 1
ATOM 870 O O . LEU A 1 114 ? 2.083 2.479 -3.852 1.00 95.62 114 LEU A O 1
ATOM 874 N N . ASN A 1 115 ? 3.862 3.423 -2.855 1.00 94.75 115 ASN A N 1
ATOM 875 C CA . ASN A 1 115 ? 3.174 3.723 -1.598 1.00 94.75 115 ASN A CA 1
ATOM 876 C C . ASN A 1 115 ? 2.059 4.754 -1.807 1.00 94.75 115 ASN A C 1
ATOM 878 O O . ASN A 1 115 ? 0.959 4.580 -1.283 1.00 94.75 115 ASN A O 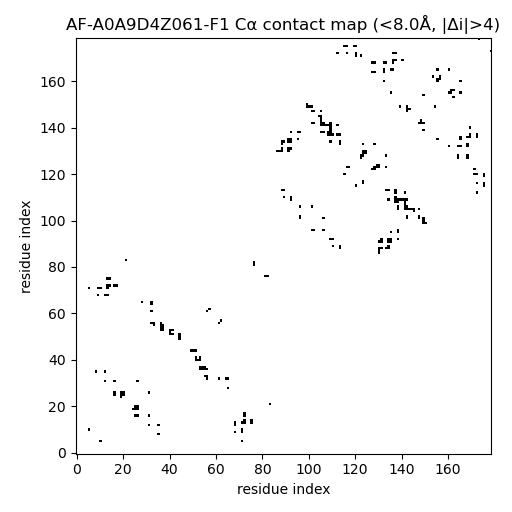1
ATOM 882 N N . ASP A 1 116 ? 2.316 5.785 -2.612 1.00 93.88 116 ASP A N 1
ATOM 883 C CA . ASP A 1 116 ? 1.302 6.776 -2.969 1.00 93.88 116 ASP A CA 1
ATOM 884 C C . ASP A 1 116 ? 0.192 6.145 -3.818 1.00 93.88 116 ASP A C 1
ATOM 886 O O . ASP A 1 116 ? -0.987 6.423 -3.600 1.00 93.88 116 ASP A O 1
ATOM 890 N N . ALA A 1 117 ? 0.534 5.226 -4.725 1.00 94.00 117 ALA A N 1
ATOM 891 C CA . ALA A 1 117 ? -0.446 4.512 -5.536 1.00 94.00 117 ALA A CA 1
ATOM 892 C C . ALA A 1 117 ? -1.416 3.677 -4.689 1.00 94.00 117 ALA A C 1
ATOM 894 O O . ALA A 1 117 ? -2.618 3.716 -4.935 1.00 94.00 117 ALA A O 1
ATOM 895 N N . VAL A 1 118 ? -0.923 2.975 -3.664 1.00 91.75 118 VAL A N 1
ATOM 896 C CA . VAL A 1 118 ? -1.770 2.199 -2.738 1.00 91.75 118 VAL A CA 1
ATOM 897 C C . VAL A 1 118 ? -2.796 3.093 -2.031 1.00 91.75 118 VAL A C 1
ATOM 899 O O . VAL A 1 118 ? -3.927 2.670 -1.802 1.00 91.75 118 VAL A O 1
ATOM 902 N N . CYS A 1 119 ? -2.411 4.323 -1.685 1.00 90.06 119 CYS A N 1
ATOM 903 C CA . CYS A 1 119 ? -3.257 5.252 -0.936 1.00 90.06 119 CYS A CA 1
ATOM 904 C C . CYS A 1 119 ? -4.220 6.051 -1.825 1.00 90.06 119 CYS A C 1
ATOM 906 O O . CYS A 1 119 ? -5.351 6.317 -1.419 1.00 90.06 119 CYS A O 1
ATOM 908 N N . TYR A 1 120 ? -3.764 6.468 -3.007 1.00 90.94 120 TYR A N 1
ATOM 909 C CA . TYR A 1 120 ? -4.419 7.516 -3.791 1.00 90.94 120 TYR A CA 1
ATOM 910 C C . TYR A 1 120 ? -4.808 7.093 -5.208 1.00 90.94 120 TYR A C 1
ATOM 912 O O . TYR A 1 120 ? -5.554 7.824 -5.853 1.00 90.94 120 TYR A O 1
ATOM 920 N N . CYS A 1 121 ? -4.350 5.939 -5.708 1.00 91.81 121 CYS A N 1
ATOM 921 C CA . CYS A 1 121 ? -4.694 5.464 -7.048 1.00 91.81 121 CYS A CA 1
ATOM 922 C C . CYS A 1 121 ? -5.876 4.483 -7.004 1.00 91.81 121 CYS A C 1
ATOM 924 O O . CYS A 1 121 ? -5.703 3.341 -6.578 1.00 91.81 121 CYS A O 1
ATOM 926 N N . PRO A 1 122 ? -7.062 4.843 -7.529 1.00 89.00 122 PRO A N 1
ATOM 927 C CA . PRO A 1 122 ? -8.217 3.943 -7.522 1.00 89.00 122 PRO A CA 1
ATOM 928 C C . PRO A 1 122 ? -8.034 2.697 -8.400 1.00 89.00 122 PRO A C 1
ATOM 930 O O . PRO A 1 122 ? -8.729 1.703 -8.213 1.00 89.00 122 PRO A O 1
ATOM 933 N N . ALA A 1 123 ? -7.133 2.757 -9.386 1.00 88.88 123 ALA A N 1
ATOM 934 C CA . ALA A 1 123 ? -6.866 1.649 -10.299 1.00 88.88 123 ALA A CA 1
ATOM 935 C C . ALA A 1 123 ? -5.961 0.564 -9.687 1.00 88.88 123 ALA A C 1
ATOM 937 O O . ALA A 1 123 ? -5.923 -0.554 -10.210 1.00 88.88 123 ALA A O 1
ATOM 938 N N . TYR A 1 124 ? -5.230 0.887 -8.611 1.00 92.19 124 TYR A N 1
ATOM 939 C CA . TYR A 1 124 ? -4.258 -0.009 -7.991 1.00 92.19 124 TYR A CA 1
ATOM 940 C C . TYR A 1 124 ? -4.920 -1.285 -7.455 1.00 92.19 124 TYR A C 1
ATOM 942 O O . TYR A 1 124 ? -5.977 -1.245 -6.829 1.00 92.19 124 TYR A O 1
ATOM 950 N N . GLY A 1 125 ? -4.289 -2.435 -7.702 1.00 84.62 125 GLY A N 1
ATOM 951 C CA . GLY A 1 125 ? -4.771 -3.739 -7.235 1.00 84.62 125 GLY A CA 1
ATOM 952 C C . GLY A 1 125 ? -5.966 -4.287 -8.023 1.00 84.62 125 GLY A C 1
ATOM 953 O O . GLY A 1 125 ? -6.370 -5.427 -7.803 1.00 84.62 125 GLY A O 1
ATOM 954 N N . GLY A 1 126 ? -6.514 -3.512 -8.962 1.00 87.88 126 GLY A N 1
ATOM 955 C CA . GLY A 1 126 ? -7.538 -3.959 -9.898 1.00 87.88 126 GLY A CA 1
ATOM 956 C C . GLY A 1 126 ? -6.956 -4.587 -11.166 1.00 87.88 126 GLY A C 1
ATOM 957 O O . GLY A 1 126 ? -5.747 -4.642 -11.382 1.00 87.88 126 GLY A O 1
ATOM 958 N N . THR A 1 127 ? -7.841 -4.999 -12.074 1.00 87.88 127 THR A N 1
ATOM 959 C CA . THR A 1 127 ? -7.455 -5.523 -13.397 1.00 87.88 127 THR A CA 1
ATOM 960 C C . THR A 1 127 ? -6.773 -4.478 -14.280 1.00 87.88 127 THR A C 1
ATOM 962 O O . THR A 1 127 ? -6.018 -4.837 -15.178 1.00 87.88 127 THR A O 1
ATOM 965 N N . ALA A 1 128 ? -7.043 -3.191 -14.036 1.00 87.88 128 ALA A N 1
ATOM 966 C CA . ALA A 1 128 ? -6.439 -2.081 -14.766 1.00 87.88 128 ALA A CA 1
ATOM 967 C C . ALA A 1 128 ? -4.958 -1.886 -14.406 1.00 87.88 128 ALA A C 1
ATOM 969 O O . ALA A 1 128 ? -4.153 -1.573 -15.280 1.00 87.88 128 ALA A O 1
ATOM 970 N N . MET A 1 129 ? -4.603 -2.093 -13.135 1.00 93.88 129 MET A N 1
ATOM 971 C CA . MET A 1 129 ? -3.238 -1.949 -12.640 1.00 93.88 129 MET A CA 1
ATOM 972 C C . MET A 1 129 ? -2.919 -3.062 -11.628 1.00 93.88 129 MET A C 1
ATOM 974 O O . MET A 1 129 ? -2.924 -2.830 -10.413 1.00 93.88 129 MET A O 1
ATOM 978 N N . PRO A 1 130 ? -2.635 -4.286 -12.112 1.00 94.62 130 PRO A N 1
ATOM 979 C CA . PRO A 1 130 ? -2.242 -5.379 -11.236 1.00 94.62 130 PRO A CA 1
ATOM 980 C C . PRO A 1 130 ? -0.876 -5.091 -10.581 1.00 94.62 130 PRO A C 1
ATOM 982 O O . PRO A 1 130 ? -0.073 -4.335 -11.142 1.00 94.62 130 PRO A O 1
ATOM 985 N N . PRO A 1 131 ? -0.559 -5.715 -9.431 1.00 95.31 131 PRO A N 1
ATOM 986 C CA . PRO A 1 131 ? 0.633 -5.395 -8.636 1.00 95.31 131 PRO A CA 1
ATOM 987 C C . PRO A 1 131 ? 1.958 -5.451 -9.410 1.00 95.31 131 PRO A C 1
ATOM 989 O O . PRO A 1 131 ? 2.795 -4.559 -9.274 1.00 95.31 131 PRO A O 1
ATOM 992 N N . ALA A 1 132 ? 2.139 -6.453 -10.275 1.00 95.31 132 ALA A N 1
ATOM 993 C CA . ALA A 1 132 ? 3.329 -6.570 -11.120 1.00 95.31 132 ALA A CA 1
ATOM 994 C C . ALA A 1 132 ? 3.468 -5.405 -12.120 1.00 95.31 132 ALA A C 1
ATOM 996 O O . ALA A 1 132 ? 4.570 -4.901 -12.344 1.00 95.31 132 ALA A O 1
ATOM 997 N N . THR A 1 133 ? 2.354 -4.942 -12.696 1.00 96.50 133 THR A N 1
ATOM 998 C CA . THR A 1 133 ? 2.339 -3.798 -13.618 1.00 96.50 133 THR A CA 1
ATOM 999 C C . THR A 1 133 ? 2.553 -2.483 -12.878 1.00 96.50 133 THR A C 1
ATOM 1001 O O . THR A 1 133 ? 3.349 -1.670 -13.344 1.00 96.50 133 THR A O 1
ATOM 1004 N N . ALA A 1 134 ? 1.935 -2.300 -11.706 1.00 96.56 134 ALA A N 1
ATOM 1005 C CA . ALA A 1 134 ? 2.186 -1.146 -10.841 1.00 96.56 134 ALA A CA 1
ATOM 1006 C C . ALA A 1 134 ? 3.679 -1.029 -10.496 1.00 96.56 134 ALA A C 1
ATOM 1008 O O . ALA A 1 134 ? 4.278 0.035 -10.643 1.00 96.56 134 ALA A O 1
ATOM 1009 N N . ALA A 1 135 ? 4.299 -2.147 -10.107 1.00 96.94 135 ALA A N 1
ATOM 1010 C CA . ALA A 1 135 ? 5.719 -2.214 -9.787 1.00 96.94 135 ALA A CA 1
ATOM 1011 C C . ALA A 1 135 ? 6.608 -1.868 -10.986 1.00 96.94 135 ALA A C 1
ATOM 1013 O O . ALA A 1 135 ? 7.555 -1.092 -10.851 1.00 96.94 135 ALA A O 1
ATOM 1014 N N . ALA A 1 136 ? 6.302 -2.416 -12.166 1.00 96.56 136 ALA A N 1
ATOM 1015 C CA . ALA A 1 136 ? 7.064 -2.125 -13.371 1.00 96.56 136 ALA A CA 1
ATOM 1016 C C . ALA A 1 136 ? 6.953 -0.648 -13.780 1.00 96.56 136 ALA A C 1
ATOM 1018 O O . ALA A 1 136 ? 7.971 -0.021 -14.080 1.00 96.56 136 ALA A O 1
ATOM 1019 N N . ALA A 1 137 ? 5.743 -0.084 -13.738 1.00 96.06 137 ALA A N 1
ATOM 1020 C CA . ALA A 1 137 ? 5.481 1.319 -14.040 1.00 96.06 137 ALA A CA 1
ATOM 1021 C C . ALA A 1 137 ? 6.206 2.255 -13.062 1.00 96.06 137 ALA A C 1
ATOM 1023 O O . ALA A 1 137 ? 6.923 3.157 -13.494 1.00 96.06 137 ALA A O 1
ATOM 1024 N N . ALA A 1 138 ? 6.111 1.988 -11.756 1.00 96.69 138 ALA A N 1
ATOM 1025 C CA . ALA A 1 138 ? 6.811 2.758 -10.732 1.00 96.69 138 ALA A CA 1
ATOM 1026 C C . ALA A 1 138 ? 8.336 2.694 -10.901 1.00 96.69 138 ALA A C 1
ATOM 1028 O O . ALA A 1 138 ? 9.008 3.718 -10.791 1.00 96.69 138 ALA A O 1
ATOM 1029 N N . LEU A 1 139 ? 8.893 1.518 -11.225 1.00 96.56 139 LEU A N 1
ATOM 1030 C CA . LEU A 1 139 ? 10.325 1.363 -11.497 1.00 96.56 139 LEU A CA 1
ATOM 1031 C C . LEU A 1 139 ? 10.756 2.141 -12.744 1.00 96.56 139 LEU A C 1
ATOM 1033 O O . LEU A 1 139 ? 11.810 2.773 -12.746 1.00 96.56 139 LEU A O 1
ATOM 1037 N N . HIS A 1 140 ? 9.943 2.102 -13.801 1.00 95.62 140 HIS A N 1
ATOM 1038 C CA . HIS A 1 140 ? 10.212 2.817 -15.043 1.00 95.62 140 HIS A CA 1
ATOM 1039 C C . HIS A 1 140 ? 10.214 4.334 -14.837 1.00 95.62 140 HIS A C 1
ATOM 1041 O O . HIS A 1 140 ? 11.172 4.995 -15.238 1.00 95.62 140 HIS A O 1
ATOM 1047 N N . ILE A 1 141 ? 9.194 4.873 -14.162 1.00 95.31 141 ILE A N 1
ATOM 1048 C CA . ILE A 1 141 ? 9.114 6.300 -13.828 1.00 95.31 141 ILE A CA 1
ATOM 1049 C C . ILE A 1 141 ? 10.250 6.688 -12.880 1.00 95.31 141 ILE A C 1
ATOM 1051 O O . ILE A 1 141 ? 10.946 7.667 -13.133 1.00 95.31 141 ILE A O 1
ATOM 1055 N N . GLY A 1 142 ? 10.497 5.902 -11.828 1.00 95.62 142 GLY A N 1
ATOM 1056 C CA . GLY A 1 142 ? 11.582 6.156 -10.879 1.00 95.62 142 GLY A CA 1
ATOM 1057 C C . GLY A 1 142 ? 12.950 6.225 -11.559 1.00 95.62 142 GLY A C 1
ATOM 1058 O O . GLY A 1 142 ? 13.726 7.144 -11.303 1.00 95.62 142 GLY A O 1
ATOM 1059 N N . ALA A 1 143 ? 13.226 5.316 -12.499 1.00 95.31 143 ALA A N 1
ATOM 1060 C CA . ALA A 1 143 ? 14.445 5.357 -13.300 1.00 95.31 143 ALA A CA 1
ATOM 1061 C C . ALA A 1 143 ? 14.518 6.603 -14.198 1.00 95.31 143 ALA A C 1
ATOM 1063 O O . ALA A 1 143 ? 15.562 7.255 -14.243 1.00 95.31 143 ALA A O 1
ATOM 1064 N N . GLN A 1 144 ? 13.419 6.977 -14.865 1.00 93.69 144 GLN A N 1
ATOM 1065 C CA . GLN A 1 144 ? 13.369 8.179 -15.704 1.00 93.69 144 GLN A CA 1
ATOM 1066 C C . GLN A 1 144 ? 13.598 9.467 -14.904 1.00 93.69 144 GLN A C 1
ATOM 1068 O O . GLN A 1 144 ? 14.397 10.306 -15.323 1.00 93.69 144 GLN A O 1
ATOM 1073 N N . LEU A 1 145 ? 12.962 9.606 -13.737 1.00 94.12 145 LEU A N 1
ATOM 1074 C CA . LEU A 1 145 ? 13.135 10.758 -12.846 1.00 94.12 145 LEU A CA 1
ATOM 1075 C C . LEU A 1 145 ? 14.584 10.882 -12.353 1.00 94.12 145 LEU A C 1
ATOM 1077 O O . LEU A 1 145 ? 15.122 11.985 -12.262 1.00 94.12 145 LEU A O 1
ATOM 1081 N N . CYS A 1 146 ? 15.253 9.751 -12.125 1.00 95.19 146 CYS A N 1
ATOM 1082 C CA . CYS A 1 146 ? 16.674 9.696 -11.781 1.00 95.19 146 CYS A CA 1
ATOM 1083 C C . CYS A 1 146 ? 17.615 9.739 -12.999 1.00 95.19 146 CYS A C 1
ATOM 1085 O O . CYS A 1 146 ? 18.819 9.542 -12.843 1.00 95.19 146 CYS A O 1
ATOM 1087 N N . LYS A 1 147 ? 17.103 9.989 -14.213 1.00 93.81 147 LYS A N 1
ATOM 1088 C CA . LYS A 1 147 ? 17.876 10.025 -15.471 1.00 93.81 147 LYS A CA 1
ATOM 1089 C C . LYS A 1 147 ? 18.665 8.735 -15.745 1.00 93.81 147 LYS A C 1
ATOM 1091 O O . LYS A 1 147 ? 19.669 8.756 -16.458 1.00 93.81 147 LYS A O 1
ATOM 1096 N N . GLN A 1 148 ? 18.207 7.605 -15.209 1.00 91.94 148 GLN A N 1
ATOM 1097 C CA . GLN A 1 148 ? 18.754 6.285 -15.494 1.00 91.94 148 GLN A CA 1
ATOM 1098 C C . GLN A 1 148 ? 18.029 5.674 -16.695 1.00 91.94 148 GLN A C 1
ATOM 1100 O O . GLN A 1 148 ? 16.801 5.616 -16.746 1.00 91.94 148 GLN A O 1
ATOM 1105 N N . THR A 1 149 ? 18.795 5.150 -17.651 1.00 86.44 149 THR A N 1
ATOM 1106 C CA . THR A 1 149 ? 18.228 4.362 -18.748 1.00 86.44 149 THR A CA 1
ATOM 1107 C C . THR A 1 149 ? 18.207 2.888 -18.360 1.00 86.44 149 THR A C 1
ATOM 1109 O O . THR A 1 149 ? 19.246 2.288 -18.091 1.00 86.44 149 THR A O 1
ATOM 1112 N N . VAL A 1 150 ? 17.011 2.298 -18.310 1.00 86.19 150 VAL A N 1
ATOM 1113 C CA . VAL A 1 150 ? 16.851 0.848 -18.141 1.00 86.19 150 VAL A CA 1
ATOM 1114 C C . VAL A 1 150 ? 16.823 0.217 -19.527 1.00 86.19 150 VAL A C 1
ATOM 1116 O O . VAL A 1 150 ? 15.957 0.547 -20.337 1.00 86.19 150 VAL A O 1
ATOM 1119 N N . GLN A 1 151 ? 17.789 -0.657 -19.805 1.00 83.81 151 GLN A N 1
ATOM 1120 C CA . GLN A 1 151 ? 17.909 -1.362 -21.079 1.00 83.81 151 GLN A CA 1
ATOM 1121 C C . GLN A 1 151 ? 17.511 -2.838 -20.923 1.00 83.81 151 GLN A C 1
ATOM 1123 O O . GLN A 1 151 ? 17.830 -3.436 -19.894 1.00 83.81 151 GLN A O 1
ATOM 1128 N N . PRO A 1 152 ? 16.873 -3.446 -21.940 1.00 87.25 152 PRO A N 1
ATOM 1129 C CA . PRO A 1 152 ? 16.466 -2.846 -23.210 1.00 87.25 152 PRO A CA 1
ATOM 1130 C C . PRO A 1 152 ? 15.187 -2.003 -23.078 1.00 87.25 152 PRO A C 1
ATOM 1132 O O . PRO A 1 152 ? 14.402 -2.159 -22.141 1.00 87.25 152 PRO A O 1
ATOM 1135 N N . TRP A 1 153 ? 14.941 -1.125 -24.053 1.00 86.88 153 TRP A N 1
ATOM 1136 C CA . TRP A 1 153 ? 13.642 -0.461 -24.162 1.00 86.88 153 TRP A CA 1
ATOM 1137 C C . TRP A 1 153 ? 12.517 -1.497 -24.288 1.00 86.88 153 TRP A C 1
ATOM 1139 O O . TRP A 1 153 ? 12.625 -2.454 -25.055 1.00 86.88 153 TRP A O 1
ATOM 1149 N N . GLY A 1 154 ? 11.432 -1.312 -23.534 1.00 89.75 154 GLY A N 1
ATOM 1150 C CA . GLY A 1 154 ? 10.345 -2.289 -23.491 1.00 89.75 154 GLY A CA 1
ATOM 1151 C C . GLY A 1 154 ? 10.632 -3.519 -22.627 1.00 89.75 154 GLY A C 1
ATOM 1152 O O . GLY A 1 154 ? 9.993 -4.549 -22.826 1.00 89.75 154 GLY A O 1
ATOM 1153 N N . TRP A 1 155 ? 11.568 -3.439 -21.674 1.00 93.19 155 TRP A N 1
ATOM 1154 C CA . TRP A 1 155 ? 11.935 -4.544 -20.775 1.00 93.19 155 TRP A CA 1
ATOM 1155 C C . TRP A 1 155 ? 10.741 -5.188 -20.045 1.00 93.19 155 TRP A C 1
ATOM 1157 O O . TRP A 1 155 ? 10.756 -6.388 -19.780 1.00 93.19 155 TRP A O 1
ATOM 1167 N N . TRP A 1 156 ? 9.671 -4.432 -19.785 1.00 94.56 156 TRP A N 1
ATOM 1168 C CA . TRP A 1 156 ? 8.424 -4.923 -19.180 1.00 94.56 156 TRP A CA 1
ATOM 1169 C C . TRP A 1 156 ? 7.703 -5.984 -20.031 1.00 94.56 156 TRP A C 1
ATOM 1171 O O . TRP A 1 156 ? 6.919 -6.782 -19.520 1.00 94.56 156 TRP A O 1
ATOM 1181 N N . ARG A 1 157 ? 7.989 -6.066 -21.334 1.00 94.75 157 ARG A N 1
ATOM 1182 C CA . ARG A 1 157 ? 7.439 -7.123 -22.197 1.00 94.75 157 ARG A CA 1
ATOM 1183 C C . ARG A 1 157 ? 7.985 -8.496 -21.826 1.00 94.75 157 ARG A C 1
ATOM 1185 O O . ARG A 1 157 ? 7.262 -9.482 -21.919 1.00 94.75 157 ARG A O 1
ATOM 1192 N N . ALA A 1 158 ? 9.232 -8.559 -21.354 1.00 90.81 158 ALA A N 1
ATOM 1193 C CA . ALA A 1 158 ? 9.838 -9.806 -20.887 1.00 90.81 158 ALA A CA 1
ATOM 1194 C C . ALA A 1 158 ? 9.128 -10.364 -19.642 1.00 90.81 158 ALA A C 1
ATOM 1196 O O . ALA A 1 158 ? 9.199 -11.559 -19.376 1.00 90.81 158 ALA A O 1
ATOM 1197 N N . THR A 1 159 ? 8.409 -9.513 -18.905 1.00 88.62 159 THR A N 1
ATOM 1198 C CA . THR A 1 159 ? 7.613 -9.895 -17.732 1.00 88.62 159 THR A CA 1
ATOM 1199 C C . THR A 1 159 ? 6.139 -10.117 -18.083 1.00 88.62 159 THR A C 1
ATOM 1201 O O . THR A 1 159 ? 5.308 -10.218 -17.187 1.00 88.62 159 THR A O 1
ATOM 1204 N N . GLY A 1 160 ? 5.797 -10.172 -19.377 1.00 92.25 160 GLY A N 1
ATOM 1205 C CA . GLY A 1 160 ? 4.433 -10.402 -19.858 1.00 92.25 160 GLY A CA 1
ATOM 1206 C C . GLY A 1 160 ? 3.510 -9.184 -19.780 1.00 92.25 160 GLY A C 1
ATOM 1207 O O . GLY A 1 160 ? 2.301 -9.332 -19.936 1.00 92.25 160 GLY A O 1
ATOM 1208 N N . ILE A 1 161 ? 4.046 -7.982 -19.542 1.00 94.94 161 ILE A N 1
ATOM 1209 C CA . ILE A 1 161 ? 3.242 -6.760 -19.433 1.00 94.94 161 ILE A CA 1
ATOM 1210 C C . ILE A 1 161 ? 3.053 -6.156 -20.827 1.00 94.94 161 ILE A C 1
ATOM 1212 O O . ILE A 1 161 ? 4.024 -5.885 -21.539 1.00 94.94 161 ILE A O 1
ATOM 1216 N N . ALA A 1 162 ? 1.797 -5.922 -21.209 1.00 95.25 162 ALA A N 1
ATOM 1217 C CA . ALA A 1 162 ? 1.454 -5.261 -22.463 1.00 95.25 162 ALA A CA 1
ATOM 1218 C C . ALA A 1 162 ? 1.818 -3.767 -22.431 1.00 95.25 162 ALA A C 1
ATOM 1220 O O . ALA A 1 162 ? 1.687 -3.104 -21.401 1.00 95.25 162 ALA A O 1
ATOM 1221 N N . ASP A 1 163 ? 2.217 -3.214 -23.580 1.00 95.62 163 ASP A N 1
ATOM 1222 C CA . ASP A 1 163 ? 2.588 -1.796 -23.692 1.00 95.62 163 ASP A CA 1
ATOM 1223 C C . ASP A 1 163 ? 1.445 -0.851 -23.312 1.00 95.62 163 ASP A C 1
ATOM 1225 O O . ASP A 1 163 ? 1.694 0.206 -22.738 1.00 95.62 163 ASP A O 1
ATOM 1229 N N . GLU A 1 164 ? 0.202 -1.231 -23.615 1.00 95.00 164 GLU A N 1
ATOM 1230 C CA . GLU A 1 164 ? -0.971 -0.429 -23.272 1.00 95.00 164 GLU A CA 1
ATOM 1231 C C . GLU A 1 164 ? -1.158 -0.357 -21.755 1.00 95.00 164 GLU A C 1
ATOM 1233 O O . GLU A 1 164 ? -1.192 0.734 -21.196 1.00 95.00 164 GLU A O 1
ATOM 1238 N N . SER A 1 165 ? -1.147 -1.504 -21.067 1.00 95.06 165 SER A N 1
ATOM 1239 C CA . SER A 1 165 ? -1.237 -1.567 -19.603 1.00 95.06 165 SER A CA 1
ATOM 1240 C C . SER A 1 165 ? -0.104 -0.798 -18.925 1.00 95.06 165 SER A C 1
ATOM 1242 O O . SER A 1 165 ? -0.332 -0.095 -17.941 1.00 95.06 165 SER A O 1
ATOM 1244 N N . MET A 1 166 ? 1.112 -0.899 -19.470 1.00 95.69 166 MET A N 1
ATOM 1245 C CA . MET A 1 166 ? 2.263 -0.136 -18.994 1.00 95.69 166 MET A CA 1
ATOM 1246 C C . MET A 1 166 ? 2.037 1.371 -19.161 1.00 95.69 166 MET A C 1
ATOM 1248 O O . MET A 1 166 ? 2.232 2.125 -18.211 1.00 95.69 166 MET A O 1
ATOM 1252 N N . ARG A 1 167 ? 1.587 1.821 -20.340 1.00 95.19 167 ARG A N 1
ATOM 1253 C CA . ARG A 1 167 ? 1.330 3.239 -20.624 1.00 95.19 167 ARG A CA 1
ATOM 1254 C C . ARG A 1 167 ? 0.228 3.803 -19.730 1.00 95.19 167 ARG A C 1
ATOM 1256 O O . ARG A 1 167 ? 0.436 4.855 -19.132 1.00 95.19 167 ARG A O 1
ATOM 1263 N N . SER A 1 168 ? -0.902 3.106 -19.603 1.00 95.00 168 SER A N 1
ATOM 1264 C CA . SER A 1 168 ? -2.005 3.526 -18.731 1.00 95.00 168 SER A CA 1
ATOM 1265 C C . SER A 1 168 ? -1.564 3.596 -17.270 1.00 95.00 168 SER A C 1
ATOM 1267 O O . SER A 1 168 ? -1.882 4.561 -16.581 1.00 95.00 168 SER A O 1
ATOM 1269 N N . SER A 1 169 ? -0.776 2.617 -16.808 1.00 95.38 169 SER A N 1
ATOM 1270 C CA . SER A 1 169 ? -0.277 2.613 -15.429 1.00 95.38 169 SER A CA 1
ATOM 1271 C C . SER A 1 169 ? 0.715 3.738 -15.172 1.00 95.38 169 SER A C 1
ATOM 1273 O O . SER A 1 169 ? 0.629 4.401 -14.143 1.00 95.38 169 SER A O 1
ATOM 1275 N N . CYS A 1 170 ? 1.620 4.006 -16.116 1.00 95.12 170 CYS A N 1
ATOM 1276 C CA . CYS A 1 170 ? 2.520 5.147 -16.015 1.00 95.12 170 CYS A CA 1
ATOM 1277 C C . CYS A 1 170 ? 1.748 6.472 -15.980 1.00 95.12 170 CYS A C 1
ATOM 1279 O O . CYS A 1 170 ? 2.047 7.306 -15.138 1.00 95.12 170 CYS A O 1
ATOM 1281 N N . SER A 1 171 ? 0.739 6.648 -16.841 1.00 94.56 171 SER A N 1
ATOM 1282 C CA . SER A 1 171 ? -0.112 7.849 -16.845 1.00 94.56 171 SER A CA 1
ATOM 1283 C C . SER A 1 171 ? -0.775 8.063 -15.486 1.00 94.56 171 SER A C 1
ATOM 1285 O O . SER A 1 171 ? -0.654 9.135 -14.908 1.00 94.56 171 SER A O 1
ATOM 1287 N N . ALA A 1 172 ? -1.392 7.017 -14.930 1.00 93.81 172 ALA A N 1
ATOM 1288 C CA . ALA A 1 172 ? -2.053 7.094 -13.631 1.00 93.81 172 ALA A CA 1
ATOM 1289 C C . ALA A 1 172 ? -1.080 7.429 -12.486 1.00 93.81 172 ALA A C 1
ATOM 1291 O O . ALA A 1 172 ? -1.446 8.148 -11.563 1.00 93.81 172 ALA A O 1
ATOM 1292 N N . LEU A 1 173 ? 0.163 6.934 -12.531 1.00 93.94 173 LEU A N 1
ATOM 1293 C CA . LEU A 1 173 ? 1.185 7.278 -11.535 1.00 93.94 173 LEU A CA 1
ATOM 1294 C C . LEU A 1 173 ? 1.735 8.701 -11.713 1.00 93.94 173 LEU A C 1
ATOM 1296 O O . LEU A 1 173 ? 2.050 9.351 -10.721 1.00 93.94 173 LEU A O 1
ATOM 1300 N N . LEU A 1 174 ? 1.854 9.191 -12.950 1.00 93.31 174 LEU A N 1
ATOM 1301 C CA . LEU A 1 174 ? 2.276 10.568 -13.231 1.00 93.31 174 LEU A CA 1
ATOM 1302 C C . LEU A 1 174 ? 1.217 11.587 -12.781 1.00 93.31 174 LEU A C 1
ATOM 1304 O O . LEU A 1 174 ? 1.559 12.604 -12.179 1.00 93.31 174 LEU A O 1
ATOM 1308 N N . GLU A 1 175 ? -0.066 11.263 -12.955 1.00 92.06 175 GLU A N 1
ATOM 1309 C CA . GLU A 1 175 ? -1.177 12.078 -12.451 1.00 92.06 175 GLU A CA 1
ATOM 1310 C C . GLU A 1 175 ? -1.109 12.278 -10.926 1.00 92.06 175 GLU A C 1
ATOM 1312 O O . GLU A 1 175 ? -1.419 13.365 -10.438 1.00 92.06 175 GLU A O 1
ATOM 1317 N N . LEU A 1 176 ? -0.641 11.277 -10.166 1.00 88.06 176 LEU A N 1
ATOM 1318 C CA . LEU A 1 176 ? -0.485 11.385 -8.707 1.00 88.06 176 LEU A CA 1
ATOM 1319 C C . LEU A 1 176 ? 0.579 12.402 -8.287 1.00 88.06 176 LEU A C 1
ATOM 1321 O O . LEU A 1 176 ? 0.426 13.058 -7.259 1.00 88.06 176 LEU A O 1
ATOM 1325 N N . ILE A 1 177 ? 1.657 12.529 -9.061 1.00 85.75 177 ILE A N 1
ATOM 1326 C CA . ILE A 1 177 ? 2.753 13.460 -8.760 1.00 85.75 177 ILE A CA 1
ATOM 1327 C C . ILE A 1 177 ? 2.527 14.858 -9.353 1.00 85.75 177 ILE A C 1
ATOM 1329 O O . ILE A 1 177 ? 3.354 15.744 -9.144 1.00 85.75 177 ILE A O 1
ATOM 1333 N N . GLY A 1 178 ? 1.411 15.074 -10.060 1.00 77.62 178 GLY A N 1
ATOM 1334 C CA . GLY A 1 178 ? 1.100 16.341 -10.723 1.00 77.62 178 GLY A CA 1
ATOM 1335 C C . GLY A 1 178 ? 2.042 16.667 -11.888 1.00 77.62 178 GLY A C 1
ATOM 1336 O O . GLY A 1 178 ? 2.307 17.848 -12.126 1.00 77.62 178 GLY A O 1
ATOM 1337 N N . ALA A 1 179 ? 2.575 15.637 -12.557 1.00 54.25 179 ALA A N 1
ATOM 1338 C CA . ALA A 1 179 ? 3.485 15.748 -13.699 1.00 54.25 179 ALA A CA 1
ATOM 1339 C C . ALA A 1 179 ? 2.781 15.504 -15.039 1.00 54.25 179 ALA A C 1
ATOM 1341 O O . ALA A 1 179 ? 1.838 14.682 -15.076 1.00 54.25 179 ALA A O 1
#

Secondary structure (DSSP, 8-state):
--GGGS-HHHHHHHHHHHHHHHTT-PPPHHHHHHHHHHHHHHHHHHHHTS--PPPPP-HHHHHHHHHHHHHHHHHHHHHTTT------HHHHHHHHHHHHT--HHHHHHHHHHHHHHHHH-TTBTSSSB-HHHHHHHHHHHHHHHTTPPPSSTTGGGGGT--HHHHHHHHHHHHHHHT-

Nearest PDB structures (foldseek):
  6z45-assembly1_B  TM=8.010E-01  e=4.975E-05  Homo sapiens
  3tnh-assembly1_B  TM=8.286E-01  e=1.105E-04  Homo sapiens
  3blh-assembly1_B  TM=8.051E-01  e=1.732E-04  Homo sapiens
  3tni-assembly1_B  TM=7.880E-01  e=1.732E-04  Homo sapiens
  4roc-assembly1_A  TM=3.664E-01  e=1.598E+00  Homo sapiens